Protein AF-0000000070129722 (afdb_homodimer)

Foldseek 3Di:
DPPPPPPPPPPPPPPPPPPPPPPPVPCPVPLQQDDAAFQAADPPPRHTQKDAPDDSSQKIFGDRPPVRDDDAQLGIAGDDPVCCVPPGNVLHHHSPDPLNNYVVSSVLLVCLAPPLVPVQDPSNPPRDHRDPDDDPHDDDD/DPPPPPPPPPPPPPPPPPPPPPPPPPCPVVLQQDDAAFQAADPPPRHTQKDAPDDSSQKIFGDRPPVRDDDFQLGIAGDDPVCCVPPGNVLHHHSPDPLNNYVVSSVLLVCLAPPLVPVQDPSNPPRDHRDPDDDPHDDDD

Solvent-accessible surface area (backbone atoms only — not comparable to full-atom values): 17044 Å² total; per-residue (Å²): 136,83,81,78,77,78,78,77,77,77,76,78,76,75,77,69,75,72,64,76,71,68,71,68,64,71,79,60,71,73,72,72,65,50,74,60,59,80,73,54,56,25,68,80,76,61,33,44,33,43,39,60,77,44,96,37,20,31,36,27,21,38,43,39,47,69,93,64,40,42,90,45,37,62,36,27,27,34,64,40,72,73,38,63,76,35,91,61,49,44,44,22,49,46,44,83,36,81,48,46,72,43,64,62,27,34,51,49,42,31,42,36,64,67,36,83,92,42,35,70,38,78,71,25,69,84,44,78,70,60,55,98,62,77,85,93,54,77,76,81,128,137,83,79,78,79,79,78,76,79,77,76,76,76,75,75,70,74,72,65,76,71,69,69,68,64,71,82,62,72,74,70,73,64,50,75,60,60,82,75,54,54,24,68,78,74,59,33,45,32,43,39,60,76,44,96,37,19,33,37,28,22,38,41,39,46,70,93,63,39,41,89,45,38,63,36,27,26,34,63,39,74,71,39,61,76,35,92,60,49,43,43,22,50,47,45,83,36,79,49,46,74,43,65,62,27,34,51,49,42,30,42,37,62,69,37,84,92,41,36,68,38,78,73,25,69,84,44,77,71,60,56,98,60,78,83,92,54,77,76,82,128

Organism: Pyricularia oryzae (strain 70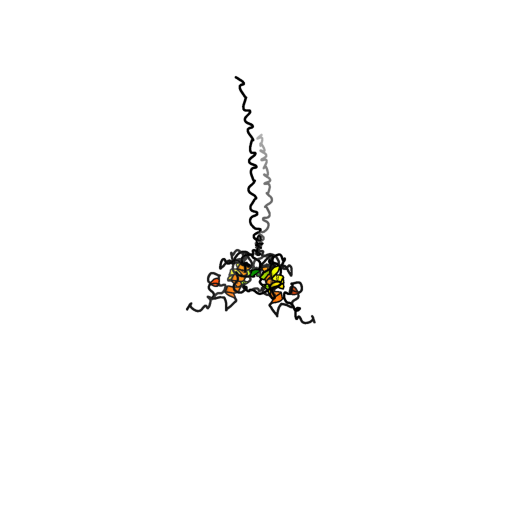-15 / ATCC MYA-4617 / FGSC 8958) (NCBI:txid242507)

Secondary structure (DSSP, 8-state):
----------------------------------------B-TTT--BSEEESSTT--EEEE-SSTTT---SGGGEEE--GGGGGSTTGGGSPBTTSGGGSSHHHHHHHHHHHH-TTTTTSGGGTTSPP-SSSPP--PPP-/----------------------------------------B-TTT--BSEEESSTT--EEEE-SSTTT---SGGGEEE--GGGGGSTTGGGSPBTTSGGGSSHHHHHHHHHHHH-TTTTTSGGGTTSPP-SSSPP--PPP-

Sequence (282 aa):
MYAFNFFALLAAATIGSASPVAIEEPLQARQTTWTCPDFGKVYSSGADVIASQDPQNGLCCLWGLPYLQDKSRQSCCRNDPALLNDDTYKWSLECSSPYWKNITSVLDVRHCNLDPNYICKDECKNVPYLYPTPRDCPPKAMYAFNFFALLAAATIGSASPVAIEEPLQARQTTWTCPDFGKVYSSGADVIASQDPQNGLCCLWGLPYLQDKSRQSCCRNDPALLNDDTYKWSLECSSPYWKNITSVLDVRHCNLDPNYICKDECKNVPYLYPTPRDCPPKA

pLDDT: mean 80.93, std 22.49, range [33.94, 98.5]

Nearest PDB structures (foldseek):
  7kui-assembly1_H  TM=2.578E-01  e=5.872E+00  Rous sarcoma virus (strain Schmidt-Ruppin A)
  7kui-assembly1_H  TM=2.582E-01  e=5.941E+00  Rous sarcoma virus (strain Schmidt-Ruppin A)
  3nje-assembly1_A  TM=2.953E-01  e=7.834E+00  Pseudomonas aeruginosa

Structure (mmCIF, N/CA/C/O backbone):
data_AF-0000000070129722-model_v1
#
loop_
_entity.id
_entity.type
_entity.pdbx_description
1 polymer 'Secreted protein'
#
loop_
_atom_site.group_PDB
_atom_site.id
_atom_site.type_symbol
_atom_site.label_atom_id
_atom_site.label_alt_id
_atom_site.label_comp_id
_atom_site.label_asym_id
_atom_site.label_entity_id
_atom_site.label_seq_id
_atom_site.pdbx_PDB_ins_code
_atom_site.Cartn_x
_atom_site.Cartn_y
_atom_site.Cartn_z
_atom_site.occupancy
_atom_site.B_iso_or_equiv
_atom_site.auth_seq_id
_atom_site.auth_comp_id
_atom_site.auth_asym_id
_atom_site.auth_atom_id
_atom_site.pdbx_PDB_model_num
ATOM 1 N N . MET A 1 1 ? -65.75 -83.562 -27.922 1 33.94 1 MET A N 1
ATOM 2 C CA . MET A 1 1 ? -65.875 -82.188 -28.297 1 33.94 1 MET A CA 1
ATOM 3 C C . MET A 1 1 ? -65.25 -81.25 -27.266 1 33.94 1 MET A C 1
ATOM 5 O O . MET A 1 1 ? -65.75 -81.062 -26.172 1 33.94 1 MET A O 1
ATOM 9 N N . TYR A 1 2 ? -63.844 -81.438 -27.078 1 36.69 2 TYR A N 1
ATOM 10 C CA . TYR A 1 2 ? -62.906 -80.875 -26.109 1 36.69 2 TYR A CA 1
ATOM 11 C C . TYR A 1 2 ? -62.781 -79.375 -26.281 1 36.69 2 TYR A C 1
ATOM 13 O O . TYR A 1 2 ? -62.469 -78.875 -27.375 1 36.69 2 TYR A O 1
ATOM 21 N N . ALA A 1 3 ? -63.656 -78.625 -25.609 1 33.97 3 ALA A N 1
ATOM 22 C CA . ALA A 1 3 ? -63.75 -77.125 -25.531 1 33.97 3 ALA A CA 1
ATOM 23 C C . ALA A 1 3 ? -62.406 -76.562 -25.125 1 33.97 3 ALA A C 1
ATOM 25 O O . ALA A 1 3 ? -61.844 -76.875 -24.078 1 33.97 3 ALA A O 1
ATOM 26 N N . PHE A 1 4 ? -61.469 -76.25 -26.125 1 38.59 4 PHE A N 1
ATOM 27 C CA . PHE A 1 4 ? -60.188 -75.625 -26 1 38.59 4 PHE A CA 1
ATOM 28 C C . PHE A 1 4 ? -60.312 -74.188 -25.406 1 38.59 4 PHE A C 1
ATOM 30 O O . PHE A 1 4 ? -61 -73.375 -25.969 1 38.59 4 PHE A O 1
ATOM 37 N N . ASN A 1 5 ? -60.469 -74.125 -24.078 1 38.34 5 ASN A N 1
ATOM 38 C CA . ASN A 1 5 ? -60.469 -72.812 -23.375 1 38.34 5 ASN A CA 1
ATOM 39 C C . ASN A 1 5 ? -59.25 -72 -23.703 1 38.34 5 ASN A C 1
ATOM 41 O O . ASN A 1 5 ? -58.094 -72.438 -23.469 1 38.34 5 ASN A O 1
ATOM 45 N N . PHE A 1 6 ? -59.312 -71.188 -24.75 1 36.94 6 PHE A N 1
ATOM 46 C CA . PHE A 1 6 ? -58.375 -70.188 -25.203 1 36.94 6 PHE A CA 1
ATOM 47 C C . PHE A 1 6 ? -58.062 -69.188 -24.094 1 36.94 6 PHE A C 1
ATOM 49 O O . PHE A 1 6 ? -58.969 -68.438 -23.703 1 36.94 6 PHE A O 1
ATOM 56 N N . PHE A 1 7 ? -57.312 -69.562 -23.016 1 38.47 7 PHE A N 1
ATOM 57 C CA . PHE A 1 7 ? -56.875 -68.625 -22.016 1 38.47 7 PHE A CA 1
ATOM 58 C C . PHE A 1 7 ? -56.031 -67.5 -22.641 1 38.47 7 PHE A C 1
ATOM 60 O O . PHE A 1 7 ? -54.969 -67.812 -23.234 1 38.47 7 PHE A O 1
ATOM 67 N N . ALA A 1 8 ? -56.719 -66.438 -23.141 1 34.34 8 ALA A N 1
ATOM 68 C CA . ALA A 1 8 ? -56.125 -65.188 -23.672 1 34.34 8 ALA A CA 1
ATOM 69 C C . ALA A 1 8 ? -55.188 -64.562 -22.656 1 34.34 8 ALA A C 1
ATOM 71 O O . ALA A 1 8 ? -55.625 -64.188 -21.547 1 34.34 8 ALA A O 1
ATOM 72 N N . LEU A 1 9 ? -53.906 -64.938 -22.625 1 35.97 9 LEU A N 1
ATOM 73 C CA . LEU A 1 9 ? -52.844 -64.375 -21.844 1 35.97 9 LEU A CA 1
ATOM 74 C C . LEU A 1 9 ? -52.75 -62.875 -22.172 1 35.97 9 LEU A C 1
ATOM 76 O O . LEU A 1 9 ? -52.406 -62.5 -23.312 1 35.97 9 LEU A O 1
ATOM 80 N N . LEU A 1 10 ? -53.625 -62.031 -21.578 1 37.91 10 LEU A N 1
ATOM 81 C CA . LEU A 1 10 ? -53.469 -60.594 -21.656 1 37.91 10 LEU A CA 1
ATOM 82 C C . LEU A 1 10 ? -52.094 -60.156 -21.141 1 37.91 10 LEU A C 1
ATOM 84 O O . LEU A 1 10 ? -51.781 -60.344 -19.953 1 37.91 10 LEU A O 1
ATOM 88 N N . ALA A 1 11 ? -51.094 -60.188 -22 1 37.12 11 ALA A N 1
ATOM 89 C CA . ALA A 1 11 ? -49.75 -59.625 -21.766 1 37.12 11 ALA A CA 1
ATOM 90 C C . ALA A 1 11 ? -49.844 -58.125 -21.453 1 37.12 11 ALA A C 1
ATOM 92 O O . ALA A 1 11 ? -50.281 -57.344 -22.312 1 37.12 11 ALA A O 1
ATOM 93 N N . ALA A 1 12 ? -50.281 -57.719 -20.172 1 36.22 12 ALA A N 1
ATOM 94 C CA . ALA A 1 12 ? -50.156 -56.312 -19.734 1 36.22 12 ALA A CA 1
ATOM 95 C C . ALA A 1 12 ? -48.781 -55.75 -20 1 36.22 12 ALA A C 1
ATOM 97 O O . ALA A 1 12 ? -47.781 -56.312 -19.516 1 36.22 12 ALA A O 1
ATOM 98 N N . ALA A 1 13 ? -48.562 -55.188 -21.25 1 40.31 13 ALA A N 1
ATOM 99 C CA . ALA A 1 13 ? -47.375 -54.406 -21.578 1 40.31 13 ALA A CA 1
ATOM 100 C C . ALA A 1 13 ? -47.094 -53.312 -20.531 1 40.31 13 ALA A C 1
ATOM 102 O O . ALA A 1 13 ? -47.969 -52.469 -20.312 1 40.31 13 ALA A O 1
ATOM 103 N N . THR A 1 14 ? -46.5 -53.688 -19.359 1 39.34 14 THR A N 1
ATOM 104 C CA . THR A 1 14 ? -46.062 -52.656 -18.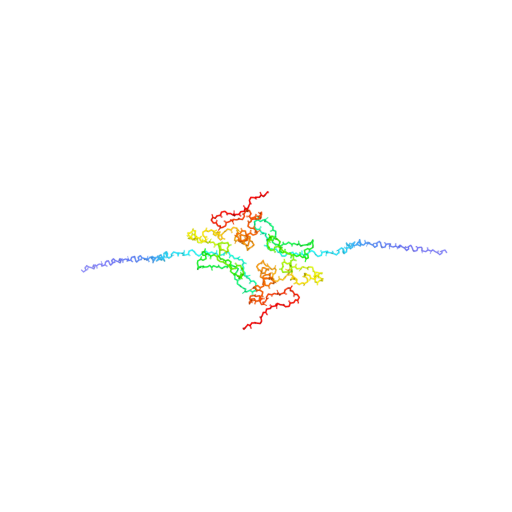438 1 39.34 14 THR A CA 1
ATOM 105 C C . THR A 1 14 ? -45.25 -51.594 -19.172 1 39.34 14 THR A C 1
ATOM 107 O O . THR A 1 14 ? -44.188 -51.875 -19.719 1 39.34 14 THR A O 1
ATOM 110 N N . ILE A 1 15 ? -45.906 -50.594 -19.875 1 38.84 15 ILE A N 1
ATOM 111 C CA . ILE A 1 15 ? -45.188 -49.438 -20.391 1 38.84 15 ILE A CA 1
ATOM 112 C C . ILE A 1 15 ? -44.312 -48.844 -19.281 1 38.84 15 ILE A C 1
ATOM 114 O O . ILE A 1 15 ? -44.844 -48.312 -18.281 1 38.84 15 ILE A O 1
ATOM 118 N N . GLY A 1 16 ? -43.188 -49.5 -18.938 1 38.66 16 GLY A N 1
ATOM 119 C CA . GLY A 1 16 ? -42.25 -48.812 -18.047 1 38.66 16 GLY A CA 1
ATOM 120 C C . GLY A 1 16 ? -42 -47.375 -18.422 1 38.66 16 GLY A C 1
ATOM 121 O O . GLY A 1 16 ? -41.75 -47.062 -19.578 1 38.66 16 GLY A O 1
ATOM 122 N N . SER A 1 17 ? -42.75 -46.469 -17.75 1 41.66 17 SER A N 1
ATOM 123 C CA . SER A 1 17 ? -42.438 -45.031 -17.844 1 41.66 17 SER A CA 1
ATOM 124 C C . SER A 1 17 ? -40.938 -44.812 -17.844 1 41.66 17 SER A C 1
ATOM 126 O O . SER A 1 17 ? -40.25 -45.125 -16.844 1 41.66 17 SER A O 1
ATOM 128 N N . ALA A 1 18 ? -40.312 -44.969 -19.109 1 41 18 ALA A N 1
ATOM 129 C CA . ALA A 1 18 ? -38.938 -44.531 -19.203 1 41 18 ALA A CA 1
ATOM 130 C C . ALA A 1 18 ? -38.781 -43.156 -18.562 1 41 18 ALA A C 1
ATOM 132 O O . ALA A 1 18 ? -39.438 -42.188 -18.938 1 41 18 ALA A O 1
ATOM 133 N N . SER A 1 19 ? -38.625 -43.156 -17.219 1 44.03 19 SER A N 1
ATOM 134 C CA . SER A 1 19 ? -38.219 -41.875 -16.641 1 44.03 19 SER A CA 1
ATOM 135 C C . SER A 1 19 ? -37.219 -41.188 -17.531 1 44.03 19 SER A C 1
ATOM 137 O O . SER A 1 19 ? -36.312 -41.812 -18.078 1 44.03 19 SER A O 1
ATOM 139 N N . PRO A 1 20 ? -37.625 -40.062 -18.188 1 44.75 20 PRO A N 1
ATOM 140 C CA . PRO A 1 20 ? -36.594 -39.375 -18.953 1 44.75 20 PRO A CA 1
ATOM 141 C C . PRO A 1 20 ? -35.219 -39.438 -18.297 1 44.75 20 PRO A C 1
ATOM 143 O O . PRO A 1 20 ? -35.062 -39.188 -17.109 1 44.75 20 PRO A O 1
ATOM 146 N N . VAL A 1 21 ? -34.375 -40.406 -18.719 1 44.31 21 VAL A N 1
ATOM 147 C CA . VAL A 1 21 ? -32.969 -40.312 -18.328 1 44.31 21 VAL A CA 1
ATOM 148 C C . VAL A 1 21 ? -32.531 -38.875 -18.219 1 44.31 21 VAL A C 1
ATOM 150 O O . VAL A 1 21 ? -32.656 -38.094 -19.172 1 44.31 21 VAL A O 1
ATOM 153 N N . ALA A 1 22 ? -32.688 -38.25 -17.031 1 41.78 22 ALA A N 1
ATOM 154 C CA . ALA A 1 22 ? -32.062 -36.969 -16.828 1 41.78 22 ALA A CA 1
ATOM 155 C C . ALA A 1 22 ? -30.781 -36.844 -17.656 1 41.78 22 ALA A C 1
ATOM 157 O O . ALA A 1 22 ? -29.906 -37.719 -17.578 1 41.78 22 ALA A O 1
ATOM 158 N N . ILE A 1 23 ? -30.922 -36.562 -18.969 1 41.25 23 ILE A N 1
ATOM 159 C CA . ILE A 1 23 ? -29.672 -36.156 -19.625 1 41.25 23 ILE A CA 1
ATOM 160 C C . ILE A 1 23 ? -28.703 -35.594 -18.594 1 41.25 23 ILE A C 1
ATOM 162 O O . ILE A 1 23 ? -28.984 -34.562 -17.953 1 41.25 23 ILE A O 1
ATOM 166 N N . GLU A 1 24 ? -28.047 -36.531 -17.828 1 39.97 24 GLU A N 1
ATOM 167 C CA . GLU A 1 24 ? -26.953 -35.938 -17.078 1 39.97 24 GLU A CA 1
ATOM 168 C C . GLU A 1 24 ? -26.297 -34.812 -17.891 1 39.97 24 GLU A C 1
ATOM 170 O O . GLU A 1 24 ? -25.859 -35 -19.016 1 39.97 24 GLU A O 1
ATOM 175 N N . GLU A 1 25 ? -26.844 -33.594 -17.844 1 43.81 25 GLU A N 1
ATOM 176 C CA . GLU A 1 25 ? -26.016 -32.562 -18.438 1 43.81 25 GLU A CA 1
ATOM 177 C C . GLU A 1 25 ? -24.547 -32.938 -18.469 1 43.81 25 GLU A C 1
ATOM 179 O O . GLU A 1 25 ? -24.047 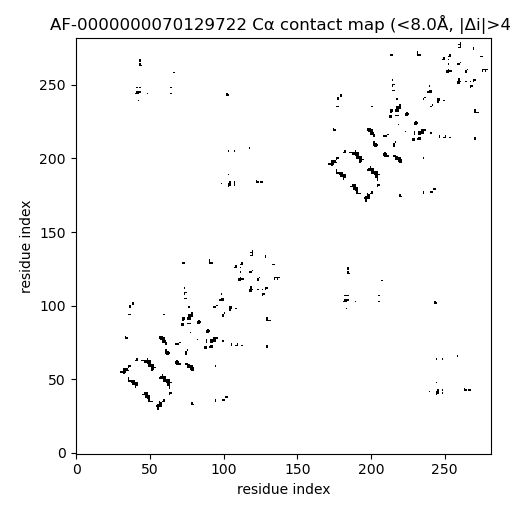-33.562 -17.516 1 43.81 25 GLU A O 1
ATOM 184 N N . PRO A 1 26 ? -23.984 -33.312 -19.609 1 40.53 26 PRO A N 1
ATOM 185 C CA . PRO A 1 26 ? -22.547 -33.594 -19.562 1 40.53 26 PRO A CA 1
ATOM 186 C C . PRO A 1 26 ? -21.859 -32.938 -18.375 1 40.53 26 PRO A C 1
ATOM 188 O O . PRO A 1 26 ? -22.25 -31.859 -17.922 1 40.53 26 PRO A O 1
ATOM 191 N N . LEU A 1 27 ? -21.391 -33.688 -17.359 1 40.22 27 LEU A N 1
ATOM 192 C CA . LEU A 1 27 ? -20.406 -33.156 -16.422 1 40.22 27 LEU A CA 1
ATOM 193 C C . LEU A 1 27 ? -19.594 -32.031 -17.062 1 40.22 27 LEU A C 1
ATOM 195 O O . LEU A 1 27 ? -18.594 -32.281 -17.719 1 40.22 27 LEU A O 1
ATOM 199 N N . GLN A 1 28 ? -20.109 -31.344 -18.016 1 41.53 28 GLN A N 1
ATOM 200 C CA . GLN A 1 28 ? -19.281 -30.156 -18.219 1 41.53 28 GLN A CA 1
ATOM 201 C C . GLN A 1 28 ? -18.594 -29.719 -16.938 1 41.53 28 GLN A C 1
ATOM 203 O O . GLN A 1 28 ? -19.25 -29.562 -15.898 1 41.53 28 GLN A O 1
ATOM 208 N N . ALA A 1 29 ? -17.438 -30.203 -16.688 1 43.72 29 ALA A N 1
ATOM 209 C CA . ALA A 1 29 ? -16.531 -29.875 -15.594 1 43.72 29 ALA A CA 1
ATOM 210 C C . ALA A 1 29 ? -16.891 -28.531 -14.953 1 43.72 29 ALA A C 1
ATOM 212 O O . ALA A 1 29 ? -16.969 -27.516 -15.641 1 43.72 29 ALA A O 1
ATOM 213 N N . ARG A 1 30 ? -17.938 -28.312 -14.227 1 48.12 30 ARG A N 1
ATOM 214 C CA . ARG A 1 30 ? -18.203 -27.125 -13.414 1 48.12 30 ARG A CA 1
ATOM 215 C C . ARG A 1 30 ? -16.922 -26.312 -13.211 1 48.12 30 ARG A C 1
ATOM 217 O O . ARG A 1 30 ? -16.047 -26.703 -12.453 1 48.12 30 ARG A O 1
ATOM 224 N N . GLN A 1 31 ? -16.469 -25.859 -14.359 1 55.81 31 GLN A N 1
ATOM 225 C CA . GLN A 1 31 ? -15.273 -25.016 -14.25 1 55.81 31 GLN A CA 1
ATOM 226 C C . GLN A 1 31 ? -15.312 -24.172 -12.977 1 55.81 31 GLN A C 1
ATOM 228 O O . GLN A 1 31 ? -16.266 -23.422 -12.75 1 55.81 31 GLN A O 1
ATOM 233 N N . THR A 1 32 ? -14.828 -24.672 -11.875 1 67.69 32 THR A N 1
ATOM 234 C CA . THR A 1 32 ? -14.695 -23.969 -10.602 1 67.69 32 THR A CA 1
ATOM 235 C C . THR A 1 32 ? -14.273 -22.531 -10.82 1 67.69 32 THR A C 1
ATOM 237 O O . THR A 1 32 ? -13.258 -22.266 -11.477 1 67.69 32 THR A O 1
ATOM 240 N N . THR A 1 33 ? -15.258 -21.594 -10.891 1 85.88 33 THR A N 1
ATOM 241 C CA . THR A 1 33 ? -14.828 -20.203 -10.859 1 85.88 33 THR A CA 1
ATOM 242 C C . THR A 1 33 ? -14.5 -19.766 -9.43 1 85.88 33 THR A C 1
ATOM 244 O O . THR A 1 33 ? -15.336 -19.875 -8.531 1 85.88 33 THR A O 1
ATOM 247 N N . TRP A 1 34 ? -13.234 -19.484 -9.234 1 95 34 TRP A N 1
ATOM 248 C CA . TRP A 1 34 ? -12.781 -18.969 -7.941 1 95 34 TRP A CA 1
ATOM 249 C C . TRP A 1 34 ? -13.07 -17.484 -7.816 1 95 34 TRP A C 1
ATOM 251 O O . TRP A 1 34 ? -13.648 -16.875 -8.719 1 95 34 TRP A O 1
ATOM 261 N N . THR A 1 35 ? -12.859 -16.953 -6.621 1 96.25 35 THR A N 1
ATOM 262 C CA . THR A 1 35 ? -13.047 -15.523 -6.367 1 96.25 35 THR A CA 1
ATOM 263 C C . THR A 1 35 ? -11.727 -14.867 -5.965 1 96.25 35 THR A C 1
ATOM 265 O O . THR A 1 35 ? -10.961 -15.438 -5.18 1 96.25 35 THR A O 1
ATOM 268 N N . CYS A 1 36 ? -11.547 -13.758 -6.516 1 97.69 36 CYS A N 1
ATOM 269 C CA . CYS A 1 36 ? -10.406 -12.961 -6.082 1 97.69 36 CYS A CA 1
ATOM 270 C C . CYS A 1 36 ? -10.727 -12.195 -4.801 1 97.69 36 CYS A C 1
ATOM 272 O O . CYS A 1 36 ? -11.883 -11.852 -4.559 1 97.69 36 CYS A O 1
ATOM 274 N N . PRO A 1 37 ? -9.688 -11.969 -3.969 1 97 37 PRO A N 1
ATOM 275 C CA . PRO A 1 37 ? -9.914 -11.008 -2.883 1 97 37 PRO A CA 1
ATOM 276 C C . PRO A 1 37 ? -10.453 -9.672 -3.379 1 97 37 PRO A C 1
ATOM 278 O O . PRO A 1 37 ? -10.188 -9.281 -4.52 1 97 37 PRO A O 1
ATOM 281 N N . ASP A 1 38 ? -11.25 -9.047 -2.553 1 94.81 38 ASP A N 1
ATOM 282 C CA . ASP A 1 38 ? -11.805 -7.734 -2.885 1 94.81 38 ASP A CA 1
ATOM 283 C C . ASP A 1 38 ? -11.273 -6.66 -1.941 1 94.81 38 ASP A C 1
ATOM 285 O O . ASP A 1 38 ? -11.68 -6.59 -0.779 1 94.81 38 ASP A O 1
ATOM 289 N N . PHE A 1 39 ? -10.367 -5.805 -2.459 1 93.38 39 PHE A N 1
ATOM 290 C CA . PHE A 1 39 ? -9.812 -4.715 -1.67 1 93.38 39 PHE A CA 1
ATOM 291 C C . PHE A 1 39 ? -10.422 -3.379 -2.078 1 93.38 39 PHE A C 1
ATOM 293 O O . PHE A 1 39 ? -9.898 -2.318 -1.74 1 93.38 39 PHE A O 1
ATOM 300 N N . GLY A 1 40 ? -11.492 -3.42 -2.848 1 92.31 40 GLY A N 1
ATOM 301 C CA . GLY A 1 40 ? -12.148 -2.211 -3.316 1 92.31 40 GLY A CA 1
ATOM 302 C C . GLY A 1 40 ? -11.5 -1.621 -4.555 1 92.31 40 GLY A C 1
ATOM 303 O O . GLY A 1 40 ? -10.938 -2.352 -5.379 1 92.31 40 GLY A O 1
ATOM 304 N N . LYS A 1 41 ? -11.758 -0.33 -4.777 1 90.81 41 LYS A N 1
ATOM 305 C CA . LYS A 1 41 ? -11.297 0.381 -5.969 1 90.81 41 LYS A CA 1
ATOM 306 C C . LYS A 1 41 ? -10.367 1.527 -5.598 1 90.81 41 LYS A C 1
ATOM 308 O O . LYS A 1 41 ? -10.461 2.086 -4.504 1 90.81 41 LYS A O 1
ATOM 313 N N . VAL A 1 42 ? -9.453 1.725 -6.484 1 86.38 42 VAL A N 1
ATOM 314 C CA . VAL A 1 42 ? -8.633 2.926 -6.379 1 86.38 42 VAL A CA 1
ATOM 315 C C . VAL A 1 42 ? -9.5 4.164 -6.586 1 86.38 42 VAL A C 1
ATOM 317 O O . VAL A 1 42 ? -10.242 4.254 -7.566 1 86.38 42 VAL A O 1
ATOM 320 N N . TYR A 1 43 ? -9.344 5.047 -5.719 1 82.69 43 TYR A N 1
ATOM 321 C CA . TYR A 1 43 ? -10.242 6.199 -5.711 1 82.69 43 TYR A CA 1
ATOM 322 C C . TYR A 1 43 ? -10.062 7.031 -6.977 1 82.69 43 TYR A C 1
ATOM 324 O O . TYR A 1 43 ? -11.047 7.418 -7.613 1 82.69 43 TYR A O 1
ATOM 332 N N . SER A 1 44 ? -8.812 7.324 -7.371 1 80.19 44 SER A N 1
ATOM 333 C CA . SER A 1 44 ? -8.516 8.258 -8.453 1 80.19 44 SER A CA 1
ATOM 334 C C . SER A 1 44 ? -8.93 7.691 -9.805 1 80.19 44 SER A C 1
ATOM 336 O O . SER A 1 44 ? -9.445 8.414 -10.656 1 80.19 44 SER A O 1
ATOM 338 N N . SER A 1 45 ? -8.773 6.441 -10.023 1 83.19 45 SER A N 1
ATOM 339 C CA . SER A 1 45 ? -8.953 5.859 -11.352 1 83.19 45 SER A CA 1
ATOM 340 C C . SER A 1 45 ? -10.227 5.027 -11.43 1 83.19 45 SER A C 1
ATOM 342 O O . SER A 1 45 ? -10.711 4.715 -12.516 1 83.19 45 SER A O 1
ATOM 344 N N . GLY A 1 46 ? -10.711 4.562 -10.258 1 88.38 46 GLY A N 1
ATOM 345 C CA . GLY A 1 46 ? -11.844 3.658 -10.219 1 88.38 46 GLY A CA 1
ATOM 346 C C . GLY A 1 46 ? -11.477 2.217 -10.516 1 88.38 46 GLY A C 1
ATOM 347 O O . GLY A 1 46 ? -12.336 1.335 -10.508 1 88.38 46 GLY A O 1
ATOM 348 N N . ALA A 1 47 ? -10.242 1.958 -10.727 1 90.12 47 ALA A N 1
ATOM 349 C CA . ALA A 1 47 ? -9.781 0.607 -11.047 1 90.12 47 ALA A CA 1
ATOM 350 C C . ALA A 1 47 ? -9.828 -0.291 -9.812 1 90.12 47 ALA A C 1
ATOM 352 O O . ALA A 1 47 ? -9.602 0.172 -8.695 1 90.12 47 ALA A O 1
ATOM 353 N N . ASP A 1 48 ? -10.164 -1.606 -10.031 1 94.31 48 ASP A N 1
ATOM 354 C CA . ASP A 1 48 ? -10.07 -2.57 -8.938 1 94.31 48 ASP A CA 1
ATOM 355 C C . ASP A 1 48 ? -8.633 -2.709 -8.445 1 94.31 48 ASP A C 1
ATOM 357 O O . ASP A 1 48 ? -7.699 -2.754 -9.25 1 94.31 48 ASP A O 1
ATOM 361 N N . VAL A 1 49 ? -8.492 -2.83 -7.133 1 94.75 49 VAL A N 1
ATOM 362 C CA . VAL A 1 49 ? -7.16 -2.963 -6.559 1 94.75 49 VAL A CA 1
ATOM 363 C C . VAL A 1 49 ? -6.578 -4.328 -6.918 1 94.75 49 VAL A C 1
ATOM 365 O O . VAL A 1 49 ? -5.367 -4.461 -7.105 1 94.75 49 VAL A O 1
ATOM 368 N N . ILE A 1 50 ? -7.398 -5.352 -6.992 1 96.75 50 ILE A N 1
ATOM 369 C CA . ILE A 1 50 ? -7.039 -6.703 -7.406 1 96.75 50 ILE A CA 1
ATOM 370 C C . ILE A 1 50 ? -7.816 -7.09 -8.664 1 96.75 50 ILE A C 1
ATOM 372 O O . ILE A 1 50 ? -9.008 -6.801 -8.773 1 96.75 50 ILE A O 1
ATOM 376 N N . ALA A 1 51 ? -7.152 -7.75 -9.555 1 96.5 51 ALA A N 1
ATOM 377 C CA . ALA A 1 51 ? -7.828 -8.242 -10.75 1 96.5 51 ALA A CA 1
ATOM 378 C C . ALA A 1 51 ? -7.387 -9.672 -11.078 1 96.5 51 ALA A C 1
ATOM 380 O O . ALA A 1 51 ? -6.215 -10.016 -10.914 1 96.5 51 ALA A O 1
ATOM 381 N N . SER A 1 52 ? -8.352 -10.367 -11.57 1 97.25 52 SER A N 1
ATOM 382 C CA . SER A 1 52 ? -8.039 -11.703 -12.07 1 97.25 52 SER A CA 1
ATOM 383 C C . SER A 1 52 ? -7.203 -11.633 -13.344 1 97.25 52 SER A C 1
ATOM 385 O O . SER A 1 52 ? -7.395 -10.742 -14.172 1 97.25 52 SER A O 1
ATOM 387 N N . GLN A 1 53 ? -6.352 -12.648 -13.438 1 95.75 53 GLN A N 1
ATOM 388 C CA . GLN A 1 53 ? -5.508 -12.727 -14.625 1 95.75 53 GLN A CA 1
ATOM 389 C C . GLN A 1 53 ? -6 -13.805 -15.578 1 95.75 53 GLN A C 1
ATOM 391 O O . GLN A 1 53 ? -5.406 -14.031 -16.641 1 95.75 53 GLN A O 1
ATOM 396 N N . ASP A 1 54 ? -7.047 -14.484 -15.25 1 94.5 54 ASP A N 1
ATOM 397 C CA . ASP A 1 54 ? -7.688 -15.484 -16.094 1 94.5 54 ASP A CA 1
ATOM 398 C C . ASP A 1 54 ? -9.195 -15.523 -15.859 1 94.5 54 ASP A C 1
ATOM 400 O O . ASP A 1 54 ? -9.688 -14.992 -14.859 1 94.5 54 ASP A O 1
ATOM 404 N N . PRO A 1 55 ? -9.891 -16.172 -16.734 1 93.62 55 PRO A N 1
ATOM 405 C CA . PRO A 1 55 ? -11.352 -16.094 -16.656 1 93.62 55 PRO A CA 1
ATOM 406 C C . PRO A 1 55 ? -11.922 -16.828 -15.445 1 93.62 55 PRO A C 1
ATOM 408 O O . PRO A 1 55 ? -13.047 -16.562 -15.023 1 93.62 55 PRO A O 1
ATOM 411 N N . GLN A 1 56 ? -11.219 -17.75 -14.875 1 95.38 56 GLN A N 1
ATOM 412 C CA . GLN A 1 56 ? -11.75 -18.547 -13.781 1 95.38 56 GLN A CA 1
ATOM 413 C C . GLN A 1 56 ? -11.281 -18.016 -12.43 1 95.38 56 GLN A C 1
ATOM 415 O O . GLN A 1 56 ? -11.547 -18.625 -11.391 1 95.38 56 GLN A O 1
ATOM 420 N N . ASN A 1 57 ? -10.531 -16.875 -12.43 1 96.75 57 ASN A N 1
ATOM 421 C CA . ASN A 1 57 ? -9.984 -16.281 -11.211 1 96.75 57 ASN A CA 1
ATOM 422 C C . ASN A 1 57 ? -8.992 -17.219 -10.523 1 96.75 57 ASN A C 1
ATOM 424 O O . ASN A 1 57 ? -8.961 -17.312 -9.297 1 96.75 57 ASN A O 1
ATOM 428 N N . GLY A 1 58 ? -8.352 -17.969 -11.398 1 97.62 58 GLY A N 1
ATOM 429 C CA . GLY A 1 58 ? -7.348 -18.859 -10.836 1 97.62 58 GLY A CA 1
ATOM 430 C C . GLY A 1 58 ? -6.125 -18.141 -10.312 1 97.62 58 GLY A C 1
ATOM 431 O O . GLY A 1 58 ? -5.52 -18.562 -9.328 1 97.62 58 GLY A O 1
ATOM 432 N N . LEU A 1 59 ? -5.746 -17.031 -10.961 1 98.38 59 LEU A N 1
ATOM 433 C CA . LEU A 1 59 ? -4.656 -16.141 -10.578 1 98.38 59 LEU A CA 1
ATOM 434 C C . LEU A 1 59 ? -5.16 -14.711 -10.406 1 98.38 59 LEU A C 1
ATOM 436 O O . LEU A 1 59 ? -5.773 -14.148 -11.32 1 98.38 59 LEU A O 1
ATOM 440 N N . CYS A 1 60 ? -4.984 -14.125 -9.195 1 98.38 60 CYS A N 1
ATOM 441 C CA . CYS A 1 60 ? -5.379 -12.758 -8.875 1 98.38 60 CYS A CA 1
ATOM 442 C C . CYS A 1 60 ? -4.164 -11.914 -8.5 1 98.38 60 CYS A C 1
ATOM 444 O O . CYS A 1 60 ? -3.344 -12.328 -7.68 1 98.38 60 CYS A O 1
ATOM 446 N N . CYS A 1 61 ? -4.008 -10.734 -9.117 1 98.12 61 CYS A N 1
ATOM 447 C CA . CYS A 1 61 ? -2.824 -9.914 -8.891 1 98.12 61 CYS A CA 1
ATOM 448 C C . CYS A 1 61 ? -3.211 -8.484 -8.539 1 98.12 61 CYS A C 1
ATOM 450 O O . CYS A 1 61 ? -4.297 -8.023 -8.898 1 98.12 61 CYS A O 1
ATOM 452 N N . LEU A 1 62 ? -2.367 -7.832 -7.789 1 96.25 62 LEU A N 1
ATOM 453 C CA . LEU A 1 62 ? -2.484 -6.387 -7.652 1 96.25 62 LEU A CA 1
ATOM 454 C C . LEU A 1 62 ? -2.58 -5.719 -9.023 1 96.25 62 LEU A C 1
ATOM 456 O O . LEU A 1 62 ? -1.849 -6.082 -9.945 1 96.25 62 LEU A O 1
ATOM 460 N N . TRP A 1 63 ? -3.418 -4.648 -9.203 1 93.88 63 TRP A N 1
ATOM 461 C CA . TRP A 1 63 ? -3.699 -4.129 -10.539 1 93.88 63 TRP A CA 1
ATOM 462 C C . TRP A 1 63 ? -3.926 -2.621 -10.492 1 93.88 63 TRP A C 1
ATOM 464 O O . TRP A 1 63 ? -3.182 -1.857 -11.117 1 93.88 63 TRP A O 1
ATOM 474 N N . GLY A 1 64 ? -4.805 -2.111 -9.688 1 88.5 64 GLY A N 1
ATOM 475 C CA . GLY A 1 64 ? -5.344 -0.761 -9.719 1 88.5 64 GLY A CA 1
ATOM 476 C C . GLY A 1 64 ? -4.312 0.3 -9.383 1 88.5 64 GLY A C 1
ATOM 477 O O . GLY A 1 64 ? -4.508 1.479 -9.688 1 88.5 64 GLY A O 1
ATOM 478 N N . LEU A 1 65 ? -3.268 -0.073 -8.766 1 88.69 65 LEU A N 1
ATOM 479 C CA . LEU A 1 65 ? -2.137 0.799 -8.469 1 88.69 65 LEU A CA 1
ATOM 480 C C . LEU A 1 65 ? -0.966 0.505 -9.406 1 88.69 65 LEU A C 1
ATOM 482 O O . LEU A 1 65 ? -0.121 -0.339 -9.102 1 88.69 65 LEU A O 1
ATOM 486 N N . PRO A 1 66 ? -0.906 1.274 -10.508 1 86.12 66 PRO A N 1
ATOM 487 C CA . PRO A 1 66 ? -0.004 0.907 -11.602 1 86.12 66 PRO A CA 1
ATOM 488 C C . PRO A 1 66 ? 1.44 0.726 -11.141 1 86.12 66 PRO A C 1
ATOM 490 O O . PRO A 1 66 ? 2.176 -0.086 -11.711 1 86.12 66 PRO A O 1
ATOM 493 N N . TYR A 1 67 ? 1.853 1.477 -10.148 1 84.62 67 TYR A N 1
ATOM 494 C CA . TYR A 1 67 ? 3.229 1.393 -9.672 1 84.62 67 TYR A CA 1
ATOM 495 C C . TYR A 1 67 ? 3.432 0.151 -8.805 1 84.62 67 TYR A C 1
ATOM 497 O O . TYR A 1 67 ? 4.562 -0.191 -8.461 1 84.62 67 TYR A O 1
ATOM 505 N N . LEU A 1 68 ? 2.342 -0.516 -8.406 1 88.5 68 LEU A N 1
ATOM 506 C CA . LEU A 1 68 ? 2.42 -1.771 -7.672 1 88.5 68 LEU A CA 1
ATOM 507 C C . LEU A 1 68 ? 2.023 -2.947 -8.555 1 88.5 68 LEU A C 1
ATOM 509 O O . LEU A 1 68 ? 2.152 -4.105 -8.148 1 88.5 68 LEU A O 1
ATOM 513 N N . GLN A 1 69 ? 1.517 -2.559 -9.633 1 88.88 69 GLN A N 1
ATOM 514 C CA . GLN A 1 69 ? 1.04 -3.584 -10.555 1 88.88 69 GLN A CA 1
ATOM 515 C C . GLN A 1 69 ? 2.201 -4.398 -11.117 1 88.88 69 GLN A C 1
ATOM 517 O O . GLN A 1 69 ? 3.104 -3.848 -11.75 1 88.88 69 GLN A O 1
ATOM 522 N N . ASP A 1 70 ? 2.178 -5.68 -10.797 1 88.19 70 ASP A N 1
ATOM 523 C CA . ASP A 1 70 ? 3.121 -6.629 -11.391 1 88.19 70 ASP A CA 1
ATOM 524 C C . ASP A 1 70 ? 2.605 -8.062 -11.266 1 88.19 70 ASP A C 1
ATOM 526 O O . ASP A 1 70 ? 1.618 -8.312 -10.578 1 88.19 70 ASP A O 1
ATOM 530 N N . LYS A 1 71 ? 3.166 -8.914 -12.062 1 94.38 71 LYS A N 1
ATOM 531 C CA . LYS A 1 71 ? 2.73 -10.312 -12.07 1 94.38 71 LYS A CA 1
ATOM 532 C C . LYS A 1 71 ? 3.754 -11.211 -11.383 1 94.38 71 LYS A C 1
ATOM 534 O O . LYS A 1 71 ? 3.961 -12.352 -11.789 1 94.38 71 LYS A O 1
ATOM 539 N N . SER A 1 72 ? 4.398 -10.625 -10.406 1 95.06 72 SER A N 1
ATOM 540 C CA . SER A 1 72 ? 5.348 -11.422 -9.633 1 95.06 72 SER A CA 1
ATOM 541 C C . SER A 1 72 ? 4.637 -12.25 -8.562 1 95.06 72 SER A C 1
ATOM 543 O O . SER A 1 72 ? 3.465 -12.016 -8.266 1 95.06 72 SER A O 1
ATOM 545 N N . ARG A 1 73 ? 5.332 -13.18 -8.039 1 96.94 73 ARG A N 1
ATOM 546 C CA . ARG A 1 73 ? 4.777 -14.125 -7.086 1 96.94 73 ARG A CA 1
ATOM 547 C C . ARG A 1 73 ? 4.297 -13.414 -5.824 1 96.94 73 ARG A C 1
ATOM 549 O O . ARG A 1 73 ? 3.346 -13.859 -5.176 1 96.94 73 ARG A O 1
ATOM 556 N N . GLN A 1 74 ? 4.895 -12.312 -5.395 1 96.06 74 GLN A N 1
ATOM 557 C CA . GLN A 1 74 ? 4.484 -11.625 -4.176 1 96.06 74 GLN A CA 1
ATOM 558 C C . GLN A 1 74 ? 3.334 -10.664 -4.445 1 96.06 74 GLN A C 1
ATOM 560 O O . GLN A 1 74 ? 2.721 -10.141 -3.51 1 96.06 74 GLN A O 1
ATOM 565 N N . SER A 1 75 ? 2.969 -10.414 -5.707 1 96.94 75 SER A N 1
ATOM 566 C CA . SER A 1 75 ? 1.901 -9.492 -6.07 1 96.94 75 SER A CA 1
ATOM 567 C C . SER A 1 75 ? 0.668 -10.234 -6.566 1 96.94 75 SER A C 1
ATOM 569 O O . SER A 1 75 ? -0.311 -9.617 -6.992 1 96.94 75 SER A O 1
ATOM 571 N N . CYS A 1 76 ? 0.767 -11.586 -6.582 1 98.25 76 CYS A N 1
ATOM 572 C CA . CYS A 1 76 ? -0.342 -12.422 -7.02 1 98.25 76 CYS A CA 1
ATOM 573 C C . CYS A 1 76 ? -0.63 -13.523 -6.004 1 98.25 76 CYS A C 1
ATOM 575 O O . CYS A 1 76 ? 0.269 -13.961 -5.285 1 98.25 76 CYS A O 1
ATOM 577 N N . CYS A 1 77 ? -1.85 -13.922 -5.91 1 98.5 77 CYS A N 1
ATOM 578 C CA . CYS A 1 77 ? -2.248 -15.117 -5.168 1 98.5 77 CYS A CA 1
ATOM 579 C C . CYS A 1 77 ? -2.889 -16.141 -6.09 1 98.5 77 CYS A C 1
ATOM 581 O O . CYS A 1 77 ? -3.301 -15.812 -7.203 1 98.5 77 CYS A O 1
ATOM 583 N N . ARG A 1 78 ? -2.971 -17.359 -5.691 1 98.44 78 ARG A N 1
ATOM 584 C CA . ARG A 1 78 ? -3.465 -18.438 -6.543 1 98.44 78 ARG A CA 1
ATOM 585 C C . ARG A 1 78 ? -4.695 -19.109 -5.93 1 98.44 78 ARG A C 1
ATOM 587 O O . ARG A 1 78 ? -4.738 -19.359 -4.727 1 98.44 78 ARG A O 1
ATOM 594 N N . ASN A 1 79 ? -5.668 -19.344 -6.695 1 98.06 79 ASN A N 1
ATOM 595 C CA . ASN A 1 79 ? -6.809 -20.203 -6.371 1 98.06 79 ASN A CA 1
ATOM 596 C C . ASN A 1 79 ? -6.707 -21.562 -7.047 1 98.06 79 ASN A C 1
ATOM 598 O O . ASN A 1 79 ? -7.098 -22.578 -6.473 1 98.06 79 ASN A O 1
ATOM 602 N N . ASP A 1 80 ? -6.207 -21.547 -8.266 1 97 80 ASP A N 1
ATOM 603 C CA . ASP A 1 80 ? -6.121 -22.75 -9.086 1 97 80 ASP A CA 1
ATOM 604 C C . ASP A 1 80 ? -4.996 -23.672 -8.609 1 97 80 ASP A C 1
ATOM 606 O O . ASP A 1 80 ? -3.822 -23.312 -8.672 1 97 80 ASP A O 1
ATOM 610 N N . PRO A 1 81 ? -5.344 -24.859 -8.258 1 96.19 81 PRO A N 1
ATOM 611 C CA . PRO A 1 81 ? -4.297 -25.781 -7.816 1 96.19 81 PRO A CA 1
ATOM 612 C C . PRO A 1 81 ? -3.301 -26.125 -8.922 1 96.19 81 PRO A C 1
ATOM 614 O O . PRO A 1 81 ? -2.164 -26.5 -8.641 1 96.19 81 PRO A O 1
ATOM 617 N N . ALA A 1 82 ? -3.668 -25.953 -10.188 1 96.31 82 ALA A N 1
ATOM 618 C CA . ALA A 1 82 ? -2.766 -26.266 -11.297 1 96.31 82 ALA A CA 1
ATOM 619 C C . ALA A 1 82 ? -1.547 -25.344 -11.273 1 96.31 82 ALA A C 1
ATOM 621 O O . ALA A 1 82 ? -0.488 -25.703 -11.797 1 96.31 82 ALA A O 1
ATOM 622 N N . LEU A 1 83 ? -1.674 -24.219 -10.633 1 97.56 83 LEU A N 1
ATOM 623 C CA . LEU A 1 83 ? -0.587 -23.25 -10.578 1 97.56 83 LEU A CA 1
ATOM 624 C C . LEU A 1 83 ? 0.524 -23.719 -9.648 1 97.56 83 LEU A C 1
ATOM 626 O O . LEU A 1 83 ? 1.622 -23.156 -9.648 1 97.56 83 LEU A O 1
ATOM 630 N N . LEU A 1 84 ? 0.291 -24.812 -8.914 1 97.81 84 LEU A N 1
ATOM 631 C CA . LEU A 1 84 ? 1.355 -25.422 -8.125 1 97.81 84 LEU A CA 1
ATOM 632 C C . LEU A 1 84 ? 2.408 -26.047 -9.039 1 97.81 84 LEU A C 1
ATOM 634 O O . LEU A 1 84 ? 3.518 -26.359 -8.594 1 97.81 84 LEU A O 1
ATOM 638 N N . ASN A 1 85 ? 2.088 -26.219 -10.336 1 97.81 85 ASN A N 1
ATOM 639 C CA . ASN A 1 85 ? 3.031 -26.75 -11.312 1 97.81 85 ASN A CA 1
ATOM 640 C C . ASN A 1 85 ? 3.699 -25.625 -12.109 1 97.81 85 ASN A C 1
ATOM 642 O O . ASN A 1 85 ? 4.508 -25.891 -13 1 97.81 85 ASN A O 1
ATOM 646 N N . ASP A 1 86 ? 3.336 -24.359 -11.867 1 96.94 86 ASP A N 1
ATOM 647 C CA . ASP A 1 86 ? 3.92 -23.188 -12.531 1 96.94 86 ASP A CA 1
ATOM 648 C C . ASP A 1 86 ? 5.203 -22.75 -11.828 1 96.94 86 ASP A C 1
ATOM 650 O O . ASP A 1 86 ? 5.234 -22.625 -10.602 1 96.94 86 ASP A O 1
ATOM 654 N N . ASP A 1 87 ? 6.227 -22.484 -12.523 1 96.56 87 ASP A N 1
ATOM 655 C CA . ASP A 1 87 ? 7.547 -22.203 -11.953 1 96.56 87 ASP A CA 1
ATOM 656 C C . ASP A 1 87 ? 7.539 -20.906 -11.156 1 96.56 87 ASP A C 1
ATOM 658 O O . ASP A 1 87 ? 8.359 -20.719 -10.258 1 96.56 87 ASP A O 1
ATOM 662 N N . THR A 1 88 ? 6.688 -20 -11.516 1 96.44 88 THR A N 1
ATOM 663 C CA . THR A 1 88 ? 6.621 -18.719 -10.844 1 96.44 88 THR A CA 1
ATOM 664 C C . THR A 1 88 ? 5.586 -18.734 -9.719 1 96.44 88 THR A C 1
ATOM 666 O O . THR A 1 88 ? 5.91 -18.469 -8.562 1 96.44 88 THR A O 1
ATOM 669 N N . TYR A 1 89 ? 4.371 -19.234 -10.008 1 98.19 89 TYR A N 1
ATOM 670 C CA . TYR A 1 89 ? 3.244 -19 -9.117 1 98.19 89 TYR A CA 1
ATOM 671 C C . TYR A 1 89 ? 3.09 -20.125 -8.117 1 98.19 89 TYR A C 1
ATOM 673 O O . TYR A 1 89 ? 2.336 -20.016 -7.145 1 98.19 89 TYR A O 1
ATOM 681 N N . LYS A 1 90 ? 3.834 -21.203 -8.32 1 98.12 90 LYS A N 1
ATOM 682 C CA . LYS A 1 90 ? 3.83 -22.266 -7.309 1 98.12 90 LYS A CA 1
ATOM 683 C C . LYS A 1 90 ? 4.281 -21.719 -5.953 1 98.12 90 LYS A C 1
ATOM 685 O O . LYS A 1 90 ? 3.982 -22.297 -4.914 1 98.12 90 LYS A O 1
ATOM 690 N N . TRP A 1 91 ? 4.996 -20.562 -5.98 1 97.88 91 TRP A N 1
ATOM 691 C CA . TRP A 1 91 ? 5.523 -19.953 -4.762 1 97.88 91 TRP A CA 1
ATOM 692 C C . TRP A 1 91 ? 4.578 -18.875 -4.238 1 97.88 91 TRP A C 1
ATOM 694 O O . TRP A 1 91 ? 4.75 -18.375 -3.121 1 97.88 91 TRP A O 1
ATOM 704 N N . SER A 1 92 ? 3.654 -18.422 -5.039 1 98.31 92 SER A N 1
ATOM 705 C CA . SER A 1 92 ? 2.662 -17.469 -4.559 1 98.31 92 SER A CA 1
ATOM 706 C C . SER A 1 92 ? 1.792 -18.078 -3.465 1 98.31 92 SER A C 1
ATOM 708 O O . SER A 1 92 ? 1.543 -19.281 -3.459 1 98.31 92 SER A O 1
ATOM 710 N N . LEU A 1 93 ? 1.313 -17.266 -2.58 1 98.19 93 LEU A N 1
ATOM 711 C CA . LEU A 1 93 ? 0.381 -17.734 -1.554 1 98.19 93 LEU A CA 1
ATOM 712 C C . LEU A 1 93 ? -0.998 -17.984 -2.15 1 98.19 93 LEU A C 1
ATOM 714 O O . LEU A 1 93 ? -1.34 -17.438 -3.199 1 98.19 93 LEU A O 1
ATOM 718 N N . GLU A 1 94 ? -1.727 -18.781 -1.424 1 98.25 94 GLU A N 1
ATOM 719 C CA . GLU A 1 94 ? -3.123 -18.969 -1.805 1 98.25 94 GLU A CA 1
ATOM 720 C C . GLU A 1 94 ? -3.936 -17.703 -1.56 1 98.25 94 GLU A C 1
ATOM 722 O O . GLU A 1 94 ? -3.678 -16.969 -0.602 1 98.25 94 GLU A O 1
ATOM 727 N N . CYS A 1 95 ? -4.988 -17.531 -2.352 1 98.12 95 CYS A N 1
ATOM 728 C CA . CYS A 1 95 ? -5.824 -16.344 -2.191 1 98.12 95 CYS A CA 1
ATOM 729 C C . CYS A 1 95 ? -6.59 -16.391 -0.875 1 98.12 95 CYS A C 1
ATOM 731 O O . CYS A 1 95 ? -7.031 -15.359 -0.375 1 98.12 95 CYS A O 1
ATOM 733 N N . SER A 1 96 ? -6.668 -17.547 -0.309 1 96.94 96 SER A N 1
ATOM 734 C CA . SER A 1 96 ? -7.34 -17.703 0.977 1 96.94 96 SER A CA 1
ATOM 735 C C . SER A 1 96 ? -6.387 -17.438 2.135 1 96.94 96 SER A C 1
ATOM 737 O O . SER A 1 96 ? -6.793 -17.4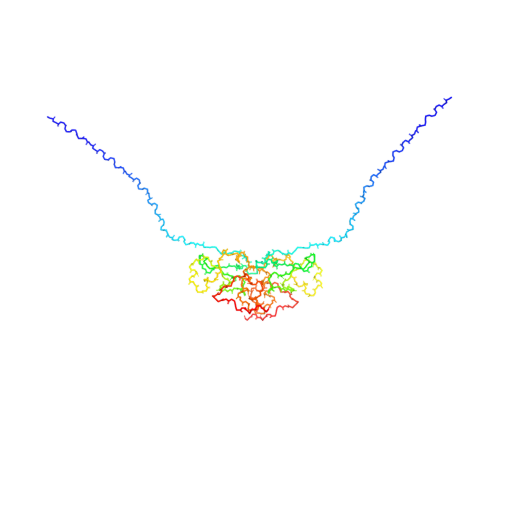38 3.299 1 96.94 96 SER A O 1
ATOM 739 N N . SER A 1 97 ? -5.117 -17.203 1.828 1 96.12 97 SER A N 1
ATOM 740 C CA . SER A 1 97 ? -4.129 -16.906 2.861 1 96.12 97 SER A CA 1
ATOM 741 C C . SER A 1 97 ? -4.531 -15.672 3.666 1 96.12 97 SER A C 1
ATOM 743 O O . SER A 1 97 ? -5.051 -14.703 3.109 1 96.12 97 SER A O 1
ATOM 745 N N . PRO A 1 98 ? -4.172 -15.633 4.973 1 93.88 98 PRO A N 1
ATOM 746 C CA . PRO A 1 98 ? -4.445 -14.438 5.781 1 93.88 98 PRO A CA 1
ATOM 747 C C . PRO A 1 98 ? -3.74 -13.195 5.254 1 93.88 98 PRO A C 1
ATOM 749 O O . PRO A 1 98 ? -4.191 -12.07 5.496 1 93.88 98 PRO A O 1
ATOM 752 N N . TYR A 1 99 ? -2.666 -13.398 4.461 1 94.44 99 TYR A N 1
ATOM 753 C CA . TYR A 1 99 ? -1.906 -12.273 3.928 1 94.44 99 TYR A CA 1
ATOM 754 C C . TYR A 1 99 ? -2.652 -11.609 2.779 1 94.44 99 TYR A C 1
ATOM 756 O O . TYR A 1 99 ? -2.293 -10.508 2.354 1 94.44 99 TYR A O 1
ATOM 764 N N . TRP A 1 100 ? -3.725 -12.258 2.289 1 95.81 100 TRP A N 1
ATOM 765 C CA . TRP A 1 100 ? -4.496 -11.688 1.189 1 95.81 100 TRP A CA 1
ATOM 766 C C . TRP A 1 100 ? -5.859 -11.211 1.674 1 95.81 100 TRP A C 1
ATOM 768 O O . TRP A 1 100 ? -6.773 -11.008 0.871 1 95.81 100 TRP A O 1
ATOM 778 N N . LYS A 1 101 ? -6 -10.945 2.988 1 92.62 101 LYS A N 1
ATOM 779 C CA . LYS A 1 101 ? -7.25 -10.453 3.564 1 92.62 101 LYS A CA 1
ATOM 780 C C . LYS A 1 101 ? -7.379 -8.945 3.402 1 92.62 101 LYS A C 1
ATOM 782 O O . LYS A 1 101 ? -8.492 -8.414 3.361 1 92.62 101 LYS A O 1
ATOM 787 N N . ASN A 1 102 ? -6.273 -8.289 3.385 1 90.06 102 ASN A N 1
ATOM 788 C CA . ASN A 1 102 ? -6.27 -6.844 3.174 1 90.06 102 ASN A CA 1
ATOM 789 C C . ASN A 1 102 ? -4.992 -6.383 2.477 1 90.06 102 ASN A C 1
ATOM 791 O O . ASN A 1 102 ? -3.98 -7.09 2.494 1 90.06 102 ASN A O 1
ATOM 795 N N . ILE A 1 103 ? -5.043 -5.246 1.915 1 91.69 103 ILE A N 1
ATOM 796 C CA . ILE A 1 103 ? -3.953 -4.754 1.08 1 91.69 103 ILE A CA 1
ATOM 797 C C . ILE A 1 103 ? -2.713 -4.512 1.937 1 91.69 103 ILE A C 1
ATOM 799 O O . ILE A 1 103 ? -1.586 -4.711 1.477 1 91.69 103 ILE A O 1
ATOM 803 N N . THR A 1 104 ? -2.848 -4.141 3.164 1 91.75 104 THR A N 1
ATOM 804 C CA . THR A 1 104 ? -1.701 -3.855 4.02 1 91.75 104 THR A CA 1
ATOM 805 C C . THR A 1 104 ? -0.851 -5.105 4.219 1 91.75 104 THR A C 1
ATOM 807 O O . THR A 1 104 ? 0.379 -5.039 4.188 1 91.75 104 THR A O 1
ATOM 810 N N . SER A 1 105 ? -1.546 -6.211 4.391 1 92.19 105 SER A N 1
ATOM 811 C CA . SER A 1 105 ? -0.83 -7.473 4.535 1 92.19 105 SER A CA 1
ATOM 812 C C . SER A 1 105 ? -0.111 -7.852 3.246 1 92.19 105 SER A C 1
ATOM 814 O O . SER A 1 105 ? 1.017 -8.352 3.281 1 92.19 105 SER A O 1
ATOM 816 N N . VAL A 1 106 ? -0.755 -7.555 2.137 1 94.56 1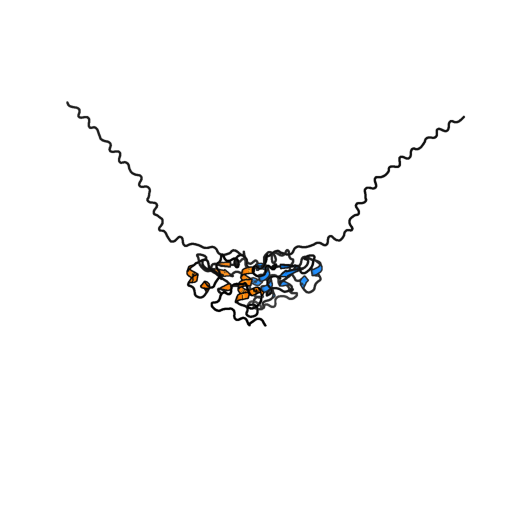06 VAL A N 1
ATOM 817 C CA . VAL A 1 106 ? -0.136 -7.84 0.846 1 94.56 106 VAL A CA 1
ATOM 818 C C . VAL A 1 106 ? 1.12 -6.984 0.678 1 94.56 106 VAL A C 1
ATOM 820 O O . VAL A 1 106 ? 2.164 -7.484 0.254 1 94.56 106 VAL A O 1
ATOM 823 N N . LEU A 1 107 ? 0.988 -5.746 1.055 1 93.38 107 LEU A N 1
ATOM 824 C CA . LEU A 1 107 ? 2.127 -4.844 0.942 1 93.38 107 LEU A CA 1
ATOM 825 C C . LEU A 1 107 ? 3.271 -5.293 1.844 1 93.38 107 LEU A C 1
ATOM 827 O O . LEU A 1 107 ? 4.441 -5.203 1.464 1 93.38 107 LEU A O 1
ATOM 831 N N . ASP A 1 108 ? 2.969 -5.84 2.984 1 92.5 108 ASP A N 1
ATOM 832 C CA . ASP A 1 108 ? 3.971 -6.383 3.896 1 92.5 108 ASP A CA 1
ATOM 833 C C . ASP A 1 108 ? 4.707 -7.562 3.264 1 92.5 108 ASP A C 1
ATOM 835 O O . ASP A 1 108 ? 5.938 -7.598 3.256 1 92.5 108 ASP A O 1
ATOM 839 N N . VAL A 1 109 ? 3.947 -8.469 2.68 1 95.12 109 VAL A N 1
ATOM 840 C CA . VAL A 1 109 ? 4.531 -9.633 2.018 1 95.12 109 VAL A CA 1
ATOM 841 C C . VAL A 1 109 ? 5.422 -9.172 0.866 1 95.12 109 VAL A C 1
ATOM 843 O O . VAL A 1 109 ? 6.559 -9.641 0.73 1 95.12 109 VAL A O 1
ATOM 846 N N . ARG A 1 110 ? 4.922 -8.258 0.091 1 94.38 110 ARG A N 1
ATOM 847 C CA . ARG A 1 110 ? 5.684 -7.766 -1.054 1 94.38 110 ARG A CA 1
ATOM 848 C C . ARG A 1 110 ? 7.004 -7.148 -0.61 1 94.38 110 ARG A C 1
ATOM 850 O O . ARG A 1 110 ? 8.062 -7.5 -1.129 1 94.38 110 ARG A O 1
ATOM 857 N N . HIS A 1 111 ? 6.93 -6.34 0.361 1 92.25 111 HIS A N 1
ATOM 858 C CA . HIS A 1 111 ? 8.125 -5.645 0.825 1 92.25 111 HIS A CA 1
ATOM 859 C C . HIS A 1 111 ? 9.125 -6.613 1.438 1 92.25 111 HIS A C 1
ATOM 861 O O . HIS A 1 111 ? 10.328 -6.516 1.18 1 92.25 111 HIS A O 1
ATOM 867 N N . CYS A 1 112 ? 8.711 -7.59 2.145 1 94.19 112 CYS A N 1
ATOM 868 C CA . CYS A 1 112 ? 9.57 -8.57 2.805 1 94.19 112 CYS A CA 1
ATOM 869 C C . CYS A 1 112 ? 10.133 -9.562 1.8 1 94.19 112 CYS A C 1
ATOM 871 O O . CYS A 1 112 ? 10.945 -10.422 2.158 1 94.19 112 CYS A O 1
ATOM 873 N N . ASN A 1 113 ? 9.688 -9.453 0.516 1 95.38 113 ASN A N 1
ATOM 874 C CA . ASN A 1 113 ? 10.203 -10.375 -0.49 1 95.38 113 ASN A CA 1
ATOM 875 C C . ASN A 1 113 ? 11.031 -9.656 -1.548 1 95.38 113 ASN A C 1
ATOM 877 O O . ASN A 1 113 ? 11.852 -10.273 -2.227 1 95.38 113 ASN A O 1
ATOM 881 N N . LEU A 1 114 ? 10.836 -8.289 -1.684 1 92.38 114 LEU A N 1
ATOM 882 C CA . LEU A 1 114 ? 11.406 -7.629 -2.852 1 92.38 114 LEU A CA 1
ATOM 883 C C . LEU A 1 114 ? 12.469 -6.621 -2.436 1 92.38 114 LEU A C 1
ATOM 885 O O . LEU A 1 114 ? 13.398 -6.348 -3.199 1 92.38 114 LEU A O 1
ATOM 889 N N . ASP A 1 115 ? 12.344 -6.027 -1.302 1 89.75 115 ASP A N 1
ATOM 890 C CA . ASP A 1 115 ? 13.25 -4.949 -0.927 1 89.75 115 ASP A CA 1
ATOM 891 C C . ASP A 1 115 ? 14.477 -5.496 -0.199 1 89.75 115 ASP A C 1
ATOM 893 O O . ASP A 1 115 ? 14.383 -5.922 0.954 1 89.75 115 ASP A O 1
ATOM 897 N N . PRO A 1 116 ? 15.609 -5.395 -0.804 1 89.81 116 PRO A N 1
ATOM 898 C CA . PRO A 1 116 ? 16.812 -5.965 -0.19 1 89.81 116 PRO A CA 1
ATOM 899 C C . PRO A 1 116 ? 17.172 -5.301 1.139 1 89.81 116 PRO A C 1
ATOM 901 O O . PRO A 1 116 ? 17.859 -5.902 1.969 1 89.81 116 PRO A O 1
ATOM 904 N N . ASN A 1 117 ? 16.766 -4.027 1.346 1 88.31 117 ASN A N 1
ATOM 905 C CA . ASN A 1 117 ? 17.078 -3.307 2.576 1 88.31 117 ASN A CA 1
ATOM 906 C C . ASN A 1 117 ? 16.125 -3.688 3.703 1 88.31 117 ASN A C 1
ATOM 908 O O . ASN A 1 117 ? 16.344 -3.33 4.863 1 88.31 117 ASN A O 1
ATOM 912 N N . TYR A 1 118 ? 15.117 -4.484 3.326 1 89.81 118 TYR A N 1
ATOM 913 C CA . TYR A 1 118 ? 14.07 -4.715 4.312 1 89.81 118 TYR A CA 1
ATOM 914 C C . TYR A 1 118 ? 13.898 -6.207 4.586 1 89.81 118 TYR A C 1
ATOM 916 O O . TYR A 1 118 ? 13.477 -6.598 5.676 1 89.81 118 TYR A O 1
ATOM 924 N N . ILE A 1 119 ? 14.234 -6.988 3.701 1 93 119 ILE A N 1
ATOM 925 C CA . ILE A 1 119 ? 13.938 -8.414 3.699 1 93 119 ILE A CA 1
ATOM 926 C C . ILE A 1 119 ? 14.5 -9.062 4.961 1 93 119 ILE A C 1
ATOM 928 O O . ILE A 1 119 ? 13.938 -10.031 5.473 1 93 119 ILE A O 1
ATOM 932 N N . CYS A 1 120 ? 15.539 -8.547 5.555 1 93.69 120 CYS A N 1
ATOM 933 C CA . CYS A 1 120 ? 16.203 -9.188 6.684 1 93.69 120 CYS A CA 1
ATOM 934 C C . CYS A 1 120 ? 15.828 -8.508 7.996 1 93.69 120 CYS A C 1
ATOM 936 O O . CYS A 1 120 ? 16.359 -8.852 9.055 1 93.69 120 CYS A O 1
ATOM 938 N N . LYS A 1 121 ? 14.961 -7.582 7.957 1 89.12 121 LYS A N 1
ATOM 939 C CA . LYS A 1 121 ? 14.516 -6.926 9.18 1 89.12 121 LYS A CA 1
ATOM 940 C C . LYS A 1 121 ? 13.656 -7.859 10.023 1 89.12 121 LYS A C 1
ATOM 942 O O . LYS A 1 121 ? 13.086 -8.82 9.516 1 89.12 121 LYS A O 1
ATOM 947 N N . ASP A 1 122 ? 13.539 -7.547 11.297 1 87.38 122 ASP A N 1
ATOM 948 C CA . ASP A 1 122 ? 12.82 -8.383 12.25 1 87.38 122 ASP A CA 1
ATOM 949 C C . ASP A 1 122 ? 11.344 -8.5 11.875 1 87.38 122 ASP A C 1
ATOM 951 O O . ASP A 1 122 ? 10.719 -9.539 12.078 1 87.38 122 ASP A O 1
ATOM 955 N N . GLU A 1 123 ? 10.766 -7.484 11.305 1 85.44 123 GLU A N 1
ATOM 956 C CA . GLU A 1 123 ? 9.352 -7.469 10.93 1 85.44 123 GLU A CA 1
ATOM 957 C C . GLU A 1 123 ? 9.047 -8.539 9.891 1 85.44 123 GLU A C 1
ATOM 959 O O . GLU A 1 123 ? 7.91 -8.992 9.773 1 85.44 123 GLU A O 1
ATOM 964 N N . CYS A 1 124 ? 10.156 -8.953 9.164 1 92.19 124 CYS A N 1
ATOM 965 C CA . CYS A 1 124 ? 9.961 -9.883 8.062 1 92.19 124 CYS A CA 1
ATOM 966 C C . CYS A 1 124 ? 10.188 -11.32 8.508 1 92.19 124 CYS A C 1
ATOM 968 O O . CYS A 1 124 ? 9.969 -12.258 7.73 1 92.19 124 CYS A O 1
ATOM 970 N N . LYS A 1 125 ? 10.531 -11.508 9.703 1 89.69 125 LYS A N 1
ATOM 971 C CA . LYS A 1 125 ? 10.93 -12.82 10.188 1 89.69 125 LYS A CA 1
ATOM 972 C C . LYS A 1 125 ? 9.805 -13.844 10.016 1 89.69 125 LYS A C 1
ATOM 974 O O . LYS A 1 125 ? 10.055 -14.992 9.641 1 89.69 125 LYS A O 1
ATOM 979 N N . ASN A 1 126 ? 8.578 -13.391 10.25 1 88.56 126 ASN A N 1
ATOM 980 C CA . ASN A 1 126 ? 7.461 -14.328 10.211 1 88.56 126 ASN A CA 1
ATOM 981 C C . ASN A 1 126 ? 6.664 -14.195 8.914 1 88.56 126 ASN A C 1
ATOM 983 O O . ASN A 1 126 ? 5.609 -14.812 8.766 1 88.56 126 ASN A O 1
ATOM 987 N N . VAL A 1 127 ? 7.152 -13.359 8.078 1 93.25 127 VAL A N 1
ATOM 988 C CA . VAL A 1 127 ? 6.504 -13.211 6.777 1 93.25 127 VAL A CA 1
ATOM 989 C C . VAL A 1 127 ? 7.016 -14.289 5.82 1 93.25 127 VAL A C 1
ATOM 991 O O . VAL A 1 127 ? 8.227 -14.484 5.688 1 93.25 127 VAL A O 1
ATOM 994 N N . PRO A 1 128 ? 6.078 -14.992 5.16 1 94.88 128 PRO A N 1
ATOM 995 C CA . PRO A 1 128 ? 6.527 -16.047 4.234 1 94.88 128 PRO A CA 1
ATOM 996 C C . PRO A 1 128 ? 7.453 -15.508 3.145 1 94.88 128 PRO A C 1
ATOM 998 O O . PRO A 1 128 ? 7.199 -14.438 2.582 1 94.88 128 PRO A O 1
ATOM 1001 N N . TYR A 1 129 ? 8.586 -16.234 2.879 1 96 129 TYR A N 1
ATOM 1002 C CA . TYR A 1 129 ? 9.477 -15.953 1.756 1 96 129 TYR A CA 1
ATOM 1003 C C . TYR A 1 129 ? 9.094 -16.781 0.537 1 96 129 TYR A C 1
ATOM 1005 O O . TYR A 1 129 ? 8.945 -18.016 0.635 1 96 129 TYR A O 1
ATOM 1013 N N . LEU A 1 130 ? 8.93 -16.156 -0.619 1 97.69 130 LEU A N 1
ATOM 1014 C CA . LEU A 1 130 ? 8.219 -16.781 -1.728 1 97.69 130 LEU A CA 1
ATOM 1015 C C . LEU A 1 130 ? 9.188 -17.172 -2.838 1 97.69 130 LEU A C 1
ATOM 1017 O O . LEU A 1 130 ? 8.844 -17.109 -4.02 1 97.69 130 LEU A O 1
ATOM 1021 N N . TYR A 1 131 ? 10.328 -17.547 -2.492 1 95.44 131 TYR A N 1
ATOM 1022 C CA . TYR A 1 131 ? 11.344 -17.984 -3.445 1 95.44 131 TYR A CA 1
ATOM 1023 C C . TYR A 1 131 ? 11.883 -19.359 -3.076 1 95.44 131 TYR A C 1
ATOM 1025 O O . TYR A 1 131 ? 11.742 -19.812 -1.935 1 95.44 131 TYR A O 1
ATOM 1033 N N . PRO A 1 132 ? 12.453 -20 -4.047 1 94.06 132 PRO A N 1
ATOM 1034 C CA . PRO A 1 132 ? 12.953 -21.359 -3.789 1 94.06 132 PRO A CA 1
ATOM 1035 C C . PRO A 1 132 ? 14.164 -21.359 -2.857 1 94.06 132 PRO A C 1
ATOM 1037 O O . PRO A 1 132 ? 14.438 -22.375 -2.199 1 94.06 132 PRO A O 1
ATOM 1040 N N . THR A 1 133 ? 14.891 -20.297 -2.812 1 91.94 133 THR A N 1
ATOM 1041 C CA . THR A 1 133 ? 16.062 -20.188 -1.957 1 91.94 133 THR A CA 1
ATOM 1042 C C . THR A 1 133 ? 15.742 -19.391 -0.691 1 91.94 133 THR A C 1
ATOM 1044 O O . THR A 1 133 ? 14.906 -18.484 -0.712 1 91.94 133 THR A O 1
ATOM 1047 N N . PRO A 1 134 ? 16.438 -19.797 0.392 1 89 134 PRO A N 1
ATOM 1048 C CA . PRO A 1 134 ? 16.219 -19.016 1.609 1 89 134 PRO A CA 1
ATOM 1049 C C . PRO A 1 134 ? 16.641 -17.562 1.464 1 89 134 PRO A C 1
ATOM 1051 O O . PRO A 1 134 ? 17.406 -17.234 0.56 1 89 134 PRO A O 1
ATOM 1054 N N . ARG A 1 135 ? 16.078 -16.766 2.455 1 89.5 135 ARG A N 1
ATOM 1055 C CA . ARG A 1 135 ? 16.547 -15.383 2.529 1 89.5 135 ARG A CA 1
ATOM 1056 C C . ARG A 1 135 ? 18.062 -15.328 2.754 1 89.5 135 ARG A C 1
ATOM 1058 O O . ARG A 1 135 ? 18.609 -16.094 3.555 1 89.5 135 ARG A O 1
ATOM 1065 N N . ASP A 1 136 ? 18.719 -14.5 1.964 1 86.75 136 ASP A N 1
ATOM 1066 C CA . ASP A 1 136 ? 20.156 -14.312 2.16 1 86.75 136 ASP A CA 1
ATOM 1067 C C . ASP A 1 136 ? 20.422 -13.242 3.213 1 86.75 136 ASP A C 1
ATOM 1069 O O . ASP A 1 136 ? 20.766 -12.109 2.875 1 86.75 136 ASP A O 1
ATOM 1073 N N . CYS A 1 137 ? 20.141 -13.531 4.449 1 90.06 137 CYS A N 1
ATOM 1074 C CA . CYS A 1 137 ? 20.297 -12.578 5.543 1 90.06 137 CYS A CA 1
ATOM 1075 C C . CYS A 1 137 ? 21.547 -12.914 6.363 1 90.06 137 CYS A C 1
ATOM 1077 O O . CYS A 1 137 ? 21.781 -14.07 6.695 1 90.06 137 CYS A O 1
ATOM 1079 N N . PRO A 1 138 ? 22.359 -11.891 6.539 1 83.38 138 PRO A N 1
ATOM 1080 C CA . PRO A 1 138 ? 23.516 -12.125 7.406 1 83.38 138 PRO A CA 1
ATOM 1081 C C . PRO A 1 138 ? 23.109 -12.578 8.812 1 83.38 138 PRO A C 1
ATOM 1083 O O . PRO A 1 138 ? 22.031 -12.242 9.289 1 83.38 138 PRO A O 1
ATOM 1086 N N . PRO A 1 139 ? 24.031 -13.461 9.312 1 76.56 139 PRO A N 1
ATOM 1087 C CA . PRO A 1 139 ? 23.75 -13.844 10.695 1 76.56 139 PRO A CA 1
ATOM 1088 C C . PRO A 1 139 ? 23.656 -12.641 11.633 1 76.56 139 PRO A C 1
ATOM 1090 O O . PRO A 1 139 ? 24.312 -11.617 11.398 1 76.56 139 PRO A O 1
ATOM 1093 N N . LYS A 1 140 ? 22.688 -12.656 12.398 1 67.38 140 LYS A N 1
ATOM 1094 C CA . LYS A 1 140 ? 22.562 -11.594 13.383 1 67.38 140 LYS A CA 1
ATOM 1095 C C . LYS A 1 140 ? 23.875 -11.414 14.156 1 67.38 140 LYS A C 1
ATOM 1097 O O . LYS A 1 140 ? 24.5 -12.391 14.57 1 67.38 140 LYS A O 1
ATOM 1102 N N . ALA A 1 141 ? 24.453 -10.25 14.125 1 52.56 141 ALA A N 1
ATOM 1103 C CA . ALA A 1 141 ? 25.625 -10.016 14.953 1 52.56 141 ALA A CA 1
ATOM 1104 C C . ALA A 1 141 ? 25.312 -10.172 16.438 1 52.56 141 ALA A C 1
ATOM 1106 O O . ALA A 1 141 ? 24.172 -9.922 16.859 1 52.56 141 ALA A O 1
AT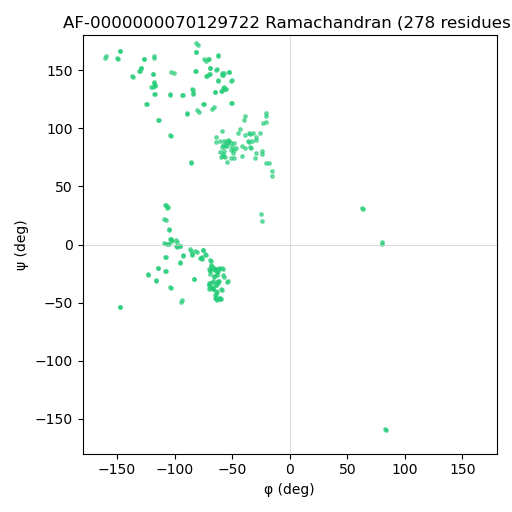OM 1107 N N . MET B 1 1 ? -54.781 38.344 86.562 1 34.16 1 MET B N 1
ATOM 1108 C CA . MET B 1 1 ? -53.844 37.281 86.188 1 34.16 1 MET B CA 1
ATOM 1109 C C . MET B 1 1 ? -53.906 37 84.688 1 34.16 1 MET B C 1
ATOM 1111 O O . MET B 1 1 ? -54.812 36.312 84.188 1 34.16 1 MET B O 1
ATOM 1115 N N . TYR B 1 2 ? -53.688 38.094 83.875 1 36.53 2 TYR B N 1
ATOM 1116 C CA . TYR B 1 2 ? -53.781 38.188 82.438 1 36.53 2 TYR B CA 1
ATOM 1117 C C . TYR B 1 2 ? -52.719 37.281 81.75 1 36.53 2 TYR B C 1
ATOM 1119 O O . TYR B 1 2 ? -51.531 37.406 82.062 1 36.53 2 TYR B O 1
ATOM 1127 N N . ALA B 1 3 ? -53.125 36.062 81.438 1 34.34 3 ALA B N 1
ATOM 1128 C CA . ALA B 1 3 ? -52.406 34.969 80.75 1 34.34 3 ALA B CA 1
ATOM 1129 C C . ALA B 1 3 ? -51.969 35.438 79.312 1 34.34 3 ALA B C 1
ATOM 1131 O O . ALA B 1 3 ? -52.781 35.781 78.5 1 34.34 3 ALA B O 1
ATOM 1132 N N . PHE B 1 4 ? -50.875 36.312 79.25 1 38.75 4 PHE B N 1
ATOM 1133 C CA . PHE B 1 4 ? -50.344 36.75 77.938 1 38.75 4 PHE B CA 1
ATOM 1134 C C . PHE B 1 4 ? -49.906 35.594 77.125 1 38.75 4 PHE B C 1
ATOM 1136 O O . PHE B 1 4 ? -49.125 34.75 77.562 1 38.75 4 PHE B O 1
ATOM 1143 N N . ASN B 1 5 ? -50.75 35.094 76.188 1 38.28 5 ASN B N 1
ATOM 1144 C CA . ASN B 1 5 ? -50.5 34.062 75.188 1 38.28 5 ASN B CA 1
ATOM 1145 C C . ASN B 1 5 ? -49.375 34.469 74.25 1 38.28 5 ASN B C 1
ATOM 1147 O O . ASN B 1 5 ? -49.469 35.5 73.562 1 38.28 5 ASN B O 1
ATOM 1151 N N . PHE B 1 6 ? -48.125 34.156 74.562 1 36.81 6 PHE B N 1
ATOM 1152 C CA . PHE B 1 6 ? -46.906 34.312 73.812 1 36.81 6 PHE B CA 1
ATOM 1153 C C . PHE B 1 6 ? -47.031 33.594 72.438 1 36.81 6 PHE B C 1
ATOM 1155 O O . PHE B 1 6 ? -47.156 32.344 72.438 1 36.81 6 PHE B O 1
ATOM 1162 N N . PHE B 1 7 ? -47.75 34.156 71.5 1 37.78 7 PHE B N 1
ATOM 1163 C CA . PHE B 1 7 ? -47.781 33.625 70.125 1 37.78 7 PHE B CA 1
ATOM 1164 C C . PHE B 1 7 ? -46.375 33.594 69.5 1 37.78 7 PHE B C 1
ATOM 1166 O O . PHE B 1 7 ? -45.75 34.656 69.375 1 37.78 7 PHE B O 1
ATOM 1173 N N . ALA B 1 8 ? -45.625 32.5 69.812 1 35.56 8 ALA B N 1
ATOM 1174 C CA . ALA B 1 8 ? -44.312 32.219 69.25 1 35.56 8 ALA B CA 1
ATOM 1175 C C . ALA B 1 8 ? -44.375 32.156 67.688 1 35.56 8 ALA B C 1
ATOM 1177 O O . ALA B 1 8 ? -45.125 31.344 67.125 1 35.56 8 ALA B O 1
ATOM 1178 N N . LEU B 1 9 ? -44.188 33.312 67 1 36 9 LEU B N 1
ATOM 1179 C CA . LEU B 1 9 ? -44.031 33.344 65.562 1 36 9 LEU B CA 1
ATOM 1180 C C . LEU B 1 9 ? -42.906 32.438 65.125 1 36 9 LEU B C 1
ATOM 1182 O O . LEU B 1 9 ? -41.75 32.594 65.5 1 36 9 LEU B O 1
ATOM 1186 N N . LEU B 1 10 ? -43.219 31.125 64.875 1 38.28 10 LEU B N 1
ATOM 1187 C CA . LEU B 1 10 ? -42.281 30.188 64.188 1 38.28 10 LEU B CA 1
ATOM 1188 C C . LEU B 1 10 ? -41.875 30.688 62.812 1 38.28 10 LEU B C 1
ATOM 1190 O O . LEU B 1 10 ? -42.719 30.781 61.938 1 38.28 10 LEU B O 1
ATOM 1194 N N . ALA B 1 11 ? -40.969 31.641 62.75 1 36.97 11 ALA B N 1
ATOM 1195 C CA . ALA B 1 11 ? -40.344 32 61.469 1 36.97 11 ALA B CA 1
ATOM 1196 C C . ALA B 1 11 ? -39.719 30.797 60.781 1 36.97 11 ALA B C 1
ATOM 1198 O O . ALA B 1 11 ? -38.875 30.109 61.375 1 36.97 11 ALA B O 1
ATOM 1199 N N . ALA B 1 12 ? -40.5 29.984 60 1 37 12 ALA B N 1
ATOM 1200 C CA . ALA B 1 12 ? -40 28.938 59.094 1 37 12 ALA B CA 1
ATOM 1201 C C . ALA B 1 12 ? -38.906 29.469 58.188 1 37 12 ALA B C 1
ATOM 1203 O O . ALA B 1 12 ? -39.156 30.406 57.406 1 37 12 ALA B O 1
ATOM 1204 N N . ALA B 1 13 ? -37.625 29.5 58.688 1 40.44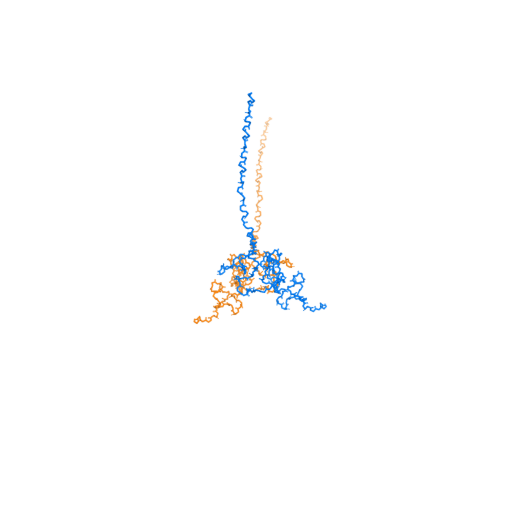 13 ALA B N 1
ATOM 1205 C CA . ALA B 1 13 ? -36.469 29.766 57.812 1 40.44 13 ALA B CA 1
ATOM 1206 C C . ALA B 1 13 ? -36.5 28.844 56.594 1 40.44 13 ALA B C 1
ATOM 1208 O O . ALA B 1 13 ? -36.531 27.625 56.75 1 40.44 13 ALA B O 1
ATOM 1209 N N . THR B 1 14 ? -37.188 29.25 55.531 1 39.69 14 THR B N 1
ATOM 1210 C CA . THR B 1 14 ? -37.062 28.531 54.25 1 39.69 14 THR B CA 1
ATOM 1211 C C . THR B 1 14 ? -35.594 28.359 53.875 1 39.69 14 THR B C 1
ATOM 1213 O O . THR B 1 14 ? -34.875 29.344 53.656 1 39.69 14 THR B O 1
ATOM 1216 N N . ILE B 1 15 ? -34.875 27.344 54.438 1 39.19 15 ILE B N 1
ATOM 1217 C CA . ILE B 1 15 ? -33.562 27 53.938 1 39.19 15 ILE B CA 1
ATOM 1218 C C . ILE B 1 15 ? -33.594 26.797 52.438 1 39.19 15 ILE B C 1
ATOM 1220 O O . ILE B 1 15 ? -34.25 25.875 51.938 1 39.19 15 ILE B O 1
ATOM 1224 N N . GLY B 1 16 ? -33.688 27.922 51.656 1 39.19 16 GLY B N 1
ATOM 1225 C CA . GLY B 1 16 ? -33.5 27.719 50.219 1 39.19 16 GLY B CA 1
ATOM 1226 C C . GLY B 1 16 ? -32.344 26.781 49.906 1 39.19 16 GLY B C 1
ATOM 1227 O O . GLY B 1 16 ? -31.266 26.922 50.438 1 39.19 16 GLY B O 1
ATOM 1228 N N . SER B 1 17 ? -32.688 25.516 49.625 1 41.03 17 SER B N 1
ATOM 1229 C CA . SER B 1 17 ? -31.734 24.578 49.062 1 41.03 17 SER B CA 1
ATOM 1230 C C . SER B 1 17 ? -30.891 25.234 48 1 41.03 17 SER B C 1
ATOM 1232 O O . SER B 1 17 ? -31.406 25.625 46.938 1 41.03 17 SER B O 1
ATOM 1234 N N . ALA B 1 18 ? -29.875 26.094 48.5 1 41.25 18 ALA B N 1
ATOM 1235 C CA . ALA B 1 18 ? -28.891 26.5 47.5 1 41.25 18 ALA B CA 1
ATOM 1236 C C . ALA B 1 18 ? -28.484 25.328 46.594 1 41.25 18 ALA B C 1
ATOM 1238 O O . ALA B 1 18 ? -28.062 24.281 47.094 1 41.25 18 ALA B O 1
ATOM 1239 N N . SER B 1 19 ? -29.281 25.094 45.531 1 42.66 19 SER B N 1
ATOM 1240 C CA . SER B 1 19 ? -28.797 24.125 44.562 1 42.66 19 SER B CA 1
ATOM 1241 C C . SER B 1 19 ? -27.297 24.297 44.344 1 42.66 19 SER B C 1
ATOM 1243 O O . SER B 1 19 ? -26.797 25.422 44.25 1 42.66 19 SER B O 1
ATOM 1245 N N . PRO B 1 20 ? -26.469 23.359 44.875 1 43.84 20 PRO B N 1
ATOM 1246 C CA . PRO B 1 20 ? -25.047 23.5 44.562 1 43.84 20 PRO B CA 1
ATOM 1247 C C . PRO B 1 20 ? -24.797 24.109 43.188 1 43.84 20 PRO B C 1
ATOM 1249 O O . PRO B 1 20 ? -25.438 23.688 42.188 1 43.84 20 PRO B O 1
ATOM 1252 N N . VAL B 1 21 ? -24.562 25.422 43.062 1 44.47 21 VAL B N 1
ATOM 1253 C CA . VAL B 1 21 ? -24.031 25.938 41.812 1 44.47 21 VAL B CA 1
ATOM 1254 C C . VAL B 1 21 ? -23.172 24.875 41.125 1 44.47 21 VAL B C 1
ATOM 1256 O O . VAL B 1 21 ? -22.219 24.359 41.75 1 44.47 21 VAL B O 1
ATOM 1259 N N . ALA B 1 22 ? -23.75 24.078 40.25 1 41.69 22 ALA B N 1
ATOM 1260 C CA . ALA B 1 22 ? -22.906 23.25 39.406 1 41.69 22 ALA B CA 1
ATOM 1261 C C . ALA B 1 22 ? -21.562 23.922 39.125 1 41.69 22 ALA B C 1
ATOM 1263 O O . ALA B 1 22 ? -21.516 25.062 38.625 1 41.69 22 ALA B O 1
ATOM 1264 N N . ILE B 1 23 ? -20.656 23.938 40.125 1 41.12 23 ILE B N 1
ATOM 1265 C CA . ILE B 1 23 ? -19.312 24.312 39.656 1 41.12 23 ILE B CA 1
ATOM 1266 C C . ILE B 1 23 ? -19.172 24 38.188 1 41.12 23 ILE B C 1
ATOM 1268 O O . ILE B 1 23 ? -19.266 22.828 37.781 1 41.12 23 ILE B O 1
ATOM 1272 N N . GLU B 1 24 ? -19.734 24.938 37.344 1 40.19 24 GLU B N 1
ATOM 1273 C CA . GLU B 1 24 ? -19.312 24.719 35.969 1 40.19 24 GLU B CA 1
ATOM 1274 C C . GLU B 1 24 ? -17.875 24.172 35.906 1 40.19 24 GLU B C 1
ATOM 1276 O O . GLU B 1 24 ? -16.953 24.781 36.469 1 40.19 24 GLU B O 1
ATOM 1281 N N . GLU B 1 25 ? -17.672 22.891 36.062 1 43.5 25 GLU B N 1
ATOM 1282 C CA . GLU B 1 25 ? -16.328 22.453 35.75 1 43.5 25 GLU B CA 1
ATOM 1283 C C . GLU B 1 25 ? -15.609 23.453 34.844 1 43.5 25 GLU B C 1
ATOM 1285 O O . GLU B 1 25 ? -16.203 24.016 33.938 1 43.5 25 GLU B O 1
ATOM 1290 N N . PRO B 1 26 ? -14.664 24.25 35.344 1 40.16 26 PRO B N 1
ATOM 1291 C CA . PRO B 1 26 ? -13.953 25.109 34.406 1 40.16 26 PRO B CA 1
ATOM 1292 C C . PRO B 1 26 ? -14.055 24.609 32.969 1 40.16 26 PRO B C 1
ATOM 1294 O O . PRO B 1 26 ? -14.156 23.391 32.75 1 40.16 26 PRO B O 1
ATOM 1297 N N . LEU B 1 27 ? -14.742 25.328 32.031 1 40.34 27 LEU B N 1
ATOM 1298 C CA . LEU B 1 27 ? -14.531 25.109 30.609 1 40.34 27 LEU B CA 1
ATOM 1299 C C . LEU B 1 27 ? -13.156 24.516 30.344 1 40.34 27 LEU B C 1
ATOM 1301 O O . LEU B 1 27 ? -12.172 25.25 30.219 1 40.34 27 LEU B O 1
ATOM 1305 N N . GLN B 1 28 ? -12.531 23.938 31.266 1 41.25 28 GLN B N 1
ATOM 1306 C CA . GLN B 1 28 ? -11.398 23.219 30.703 1 41.25 28 GLN B CA 1
ATOM 1307 C C . GLN B 1 28 ? -11.656 22.844 29.234 1 41.25 28 GLN B C 1
ATOM 1309 O O . GLN B 1 28 ? -12.711 22.297 28.906 1 41.25 28 GLN B O 1
ATOM 1314 N N . ALA B 1 29 ? -11.203 23.625 28.312 1 43.41 29 ALA B N 1
ATOM 1315 C CA . ALA B 1 29 ? -11.234 23.531 26.859 1 43.41 29 ALA B CA 1
ATOM 1316 C C . ALA B 1 29 ? -11.461 22.078 26.422 1 43.41 29 ALA B C 1
ATOM 1318 O O . ALA B 1 29 ? -10.695 21.188 26.781 1 43.41 29 ALA B O 1
ATOM 1319 N N . ARG B 1 30 ? -12.531 21.406 26.547 1 47.81 30 ARG B N 1
ATOM 1320 C CA . ARG B 1 30 ? -12.852 20.156 25.891 1 47.81 30 ARG B CA 1
ATOM 1321 C C . ARG B 1 30 ? -11.906 19.891 24.719 1 47.81 30 ARG B C 1
ATOM 1323 O O . ARG B 1 30 ? -12.039 20.5 23.656 1 47.81 30 ARG B O 1
ATOM 1330 N N . GLN B 1 31 ? -10.664 19.844 25.141 1 56.03 31 GLN B N 1
ATOM 1331 C CA . GLN B 1 31 ? -9.688 19.562 24.094 1 56.03 31 GLN B CA 1
ATOM 1332 C C . GLN B 1 31 ? -10.25 18.578 23.062 1 56.03 31 GLN B C 1
ATOM 1334 O O . GLN B 1 31 ? -10.703 17.5 23.422 1 56.03 31 GLN B O 1
ATOM 1339 N N . THR B 1 32 ? -10.914 19.078 22.031 1 68.75 32 THR B N 1
ATOM 1340 C CA . THR B 1 32 ? -11.422 18.312 20.906 1 68.75 32 THR B CA 1
ATOM 1341 C C . THR B 1 32 ? -10.477 17.156 20.562 1 68.75 32 THR B C 1
ATOM 1343 O O . THR B 1 32 ? -9.281 17.391 20.344 1 68.75 32 THR B O 1
ATOM 1346 N N . THR B 1 33 ? -10.75 15.945 21.094 1 87.06 33 THR B N 1
ATOM 1347 C CA . THR B 1 33 ? -9.992 14.812 20.562 1 87.06 33 THR B CA 1
ATOM 1348 C C . THR B 1 33 ? -10.586 14.336 19.234 1 87.06 33 THR B C 1
ATOM 1350 O O . THR B 1 33 ? -11.781 14.055 19.156 1 87.06 33 THR B O 1
ATOM 1353 N N . TRP B 1 34 ? -9.797 14.484 18.219 1 95.31 34 TRP B N 1
ATOM 1354 C CA . TRP B 1 34 ? -10.188 14 16.891 1 95.31 34 TRP B CA 1
ATOM 1355 C C . TRP B 1 34 ? -9.922 12.5 16.766 1 95.31 34 TRP B C 1
ATOM 1357 O O . TRP B 1 34 ? -9.5 11.859 17.734 1 95.31 34 TRP B O 1
ATOM 1367 N N . THR B 1 35 ? -10.367 11.93 15.664 1 96.25 35 THR B N 1
ATOM 1368 C CA . THR B 1 35 ? -10.148 10.516 15.383 1 96.25 35 THR B CA 1
ATOM 1369 C C . THR B 1 35 ? -9.297 10.336 14.125 1 96.25 35 THR B C 1
ATOM 1371 O O . THR B 1 35 ? -9.508 11.023 13.125 1 96.25 35 THR B O 1
ATOM 1374 N N . CYS B 1 36 ? -8.406 9.453 14.266 1 97.62 36 CYS B N 1
ATOM 1375 C CA . CYS B 1 36 ? -7.637 9.078 13.078 1 97.62 36 CYS B CA 1
ATOM 1376 C C . CYS B 1 36 ? -8.398 8.062 12.234 1 97.62 36 CYS B C 1
ATOM 1378 O O . CYS B 1 36 ? -9.195 7.281 12.766 1 97.62 36 CYS B O 1
ATOM 1380 N N . PRO B 1 37 ? -8.188 8.102 10.906 1 96.94 37 PRO B N 1
ATOM 1381 C CA . PRO B 1 37 ? -8.695 6.98 10.117 1 96.94 37 PRO B CA 1
ATOM 1382 C C . PRO B 1 37 ? -8.227 5.625 10.641 1 96.94 37 PRO B C 1
ATOM 1384 O O . PRO B 1 37 ? -7.156 5.535 11.25 1 96.94 37 PRO B O 1
ATOM 1387 N N . ASP B 1 38 ? -9.062 4.637 10.469 1 94.75 38 ASP B N 1
ATOM 1388 C CA . ASP B 1 38 ? -8.727 3.281 10.891 1 94.75 38 ASP B CA 1
ATOM 1389 C C . ASP B 1 38 ? -8.594 2.352 9.688 1 94.75 38 ASP B C 1
ATOM 1391 O O . ASP B 1 38 ? -9.594 1.963 9.086 1 94.75 38 ASP B O 1
ATOM 1395 N N . PHE B 1 39 ? -7.34 1.965 9.352 1 93.44 39 PHE B N 1
ATOM 1396 C CA . PHE B 1 39 ? -7.082 1.049 8.25 1 93.44 39 PHE B CA 1
ATOM 1397 C C . PHE B 1 39 ? -6.715 -0.336 8.766 1 93.44 39 PHE B C 1
ATOM 1399 O O . PHE B 1 39 ? -6.176 -1.159 8.031 1 93.44 39 PHE B O 1
ATOM 1406 N N . GLY B 1 40 ? -6.949 -0.563 10.039 1 92.44 40 GLY B N 1
ATOM 1407 C CA . GLY B 1 40 ? -6.621 -1.842 10.656 1 92.44 40 GLY B CA 1
ATOM 1408 C C . GLY B 1 40 ? -5.168 -1.952 11.062 1 92.44 40 GLY B C 1
ATOM 1409 O O . GLY B 1 40 ? -4.539 -0.953 11.422 1 92.44 40 GLY B O 1
ATOM 1410 N N . LYS B 1 41 ? -4.703 -3.205 11.203 1 90.94 41 LYS B N 1
ATOM 1411 C CA . LYS B 1 41 ? -3.359 -3.502 11.688 1 90.94 41 LYS B CA 1
ATOM 1412 C C . LYS B 1 41 ? -2.551 -4.258 10.641 1 90.94 41 LYS B C 1
ATOM 1414 O O . LYS B 1 41 ? -3.117 -4.973 9.805 1 90.94 41 LYS B O 1
ATOM 1419 N N . VAL B 1 42 ? -1.294 -3.965 10.68 1 86.94 42 VAL B N 1
ATOM 1420 C CA . VAL B 1 42 ? -0.372 -4.773 9.891 1 86.94 42 VAL B CA 1
ATOM 1421 C C . VAL B 1 42 ? -0.349 -6.203 10.43 1 86.94 42 VAL B C 1
ATOM 1423 O O . VAL B 1 42 ? -0.189 -6.418 11.633 1 86.94 42 VAL B O 1
ATOM 1426 N N . TYR B 1 43 ? -0.473 -7.074 9.539 1 82.44 43 TYR B N 1
ATOM 1427 C CA . TYR B 1 43 ? -0.639 -8.469 9.938 1 82.44 43 TYR B CA 1
ATOM 1428 C C . TYR B 1 43 ? 0.602 -8.977 10.656 1 82.44 43 TYR B C 1
ATOM 1430 O O . TYR B 1 43 ? 0.5 -9.594 11.719 1 82.44 43 TYR B O 1
ATOM 1438 N N . SER B 1 44 ? 1.794 -8.719 10.125 1 80.56 44 SER B N 1
ATOM 1439 C CA . SER B 1 44 ? 3.039 -9.305 10.609 1 80.56 44 SER B CA 1
ATOM 1440 C C . SER B 1 44 ? 3.422 -8.734 11.977 1 80.56 44 SER B C 1
ATOM 1442 O O . SER B 1 44 ? 3.893 -9.469 12.852 1 80.56 44 SER B O 1
ATOM 1444 N N . SER B 1 45 ? 3.205 -7.492 12.203 1 83.75 45 SER B N 1
ATOM 1445 C CA . SER B 1 45 ? 3.73 -6.828 13.391 1 83.75 45 SER B CA 1
ATOM 1446 C C . SER B 1 45 ? 2.623 -6.531 14.398 1 83.75 45 SER B C 1
ATOM 1448 O O . SER B 1 45 ? 2.896 -6.266 15.57 1 83.75 45 SER B O 1
ATOM 1450 N N . GLY B 1 46 ? 1.367 -6.457 13.906 1 88.56 46 GLY B N 1
ATOM 1451 C CA . GLY B 1 46 ? 0.251 -6.055 14.75 1 88.56 46 GLY B CA 1
ATOM 1452 C C . GLY B 1 46 ? 0.148 -4.555 14.93 1 88.56 46 GLY B C 1
ATOM 1453 O O . GLY B 1 46 ? -0.756 -4.066 15.609 1 88.56 46 GLY B O 1
ATOM 1454 N N . ALA B 1 47 ? 1.02 -3.826 14.328 1 90.56 47 ALA B N 1
ATOM 1455 C CA . ALA B 1 47 ? 1.019 -2.371 14.453 1 90.56 47 ALA B CA 1
ATOM 1456 C C . ALA B 1 47 ? -0.144 -1.753 13.688 1 90.56 47 ALA B C 1
ATOM 1458 O O . ALA B 1 47 ? -0.553 -2.275 12.641 1 90.56 47 ALA B O 1
ATOM 1459 N N . ASP B 1 48 ? -0.711 -0.633 14.242 1 94.56 48 ASP B N 1
ATOM 1460 C CA . ASP B 1 48 ? -1.718 0.116 13.5 1 94.56 48 ASP B CA 1
ATOM 1461 C C . ASP B 1 48 ? -1.135 0.688 12.211 1 94.56 48 ASP B C 1
ATOM 1463 O O . ASP B 1 48 ? -0.01 1.192 12.203 1 94.56 48 ASP B O 1
ATOM 1467 N N . VAL B 1 49 ? -1.944 0.659 11.164 1 95 49 VAL B N 1
ATOM 1468 C CA . VAL B 1 49 ? -1.493 1.181 9.883 1 95 49 VAL B CA 1
ATOM 1469 C C . VAL B 1 49 ? -1.378 2.701 9.953 1 95 49 VAL B C 1
ATOM 1471 O O . VAL B 1 49 ? -0.495 3.295 9.328 1 95 49 VAL B O 1
ATOM 1474 N N . ILE B 1 50 ? -2.256 3.338 10.688 1 96.81 50 ILE B N 1
ATOM 1475 C CA . ILE B 1 50 ? -2.254 4.773 10.945 1 96.81 50 ILE B CA 1
ATOM 1476 C C . ILE B 1 50 ? -2.088 5.035 12.438 1 96.81 50 ILE B C 1
ATOM 1478 O O . ILE B 1 50 ? -2.703 4.355 13.266 1 96.81 50 ILE B O 1
ATOM 1482 N N . ALA B 1 51 ? -1.298 6.008 12.758 1 96.56 51 ALA B N 1
ATOM 1483 C CA . ALA B 1 51 ? -1.135 6.387 14.156 1 96.56 51 ALA B CA 1
ATOM 1484 C C . ALA B 1 51 ? -1.156 7.906 14.32 1 96.56 51 ALA B C 1
ATOM 1486 O O . ALA B 1 51 ? -0.617 8.633 13.477 1 96.56 51 ALA B O 1
ATOM 1487 N N . SER B 1 52 ? -1.729 8.258 15.406 1 97.19 52 SER B N 1
ATOM 1488 C CA . SER B 1 52 ? -1.693 9.672 15.773 1 97.19 52 SER B CA 1
ATOM 1489 C C . SER B 1 52 ? -0.283 10.109 16.156 1 97.19 52 SER B C 1
ATOM 1491 O O . SER B 1 52 ? 0.467 9.344 16.766 1 97.19 52 SER B O 1
ATOM 1493 N N . GLN B 1 53 ? -0.034 11.383 15.82 1 95.75 53 GLN B N 1
ATOM 1494 C CA . GLN B 1 53 ? 1.273 11.93 16.156 1 95.75 53 GLN B CA 1
ATOM 1495 C C . GLN B 1 53 ? 1.179 12.891 17.344 1 95.75 53 GLN B C 1
ATOM 1497 O O . GLN B 1 53 ? 2.184 13.461 17.766 1 95.75 53 GLN B O 1
ATOM 1502 N N . ASP B 1 54 ? 0.014 13.078 17.875 1 94.5 54 ASP B N 1
ATOM 1503 C CA . ASP B 1 54 ? -0.22 13.898 19.062 1 94.5 54 ASP B CA 1
ATOM 1504 C C . ASP B 1 54 ? -1.382 13.344 19.875 1 94.5 54 ASP B C 1
ATOM 1506 O O . ASP B 1 54 ? -2.172 12.539 19.391 1 94.5 54 ASP B O 1
ATOM 1510 N N . PRO B 1 55 ? -1.505 13.805 21.062 1 93.62 55 PRO B N 1
ATOM 1511 C CA . PRO B 1 55 ? -2.488 13.195 21.969 1 93.62 55 PRO B CA 1
ATOM 1512 C C . PRO B 1 55 ? -3.928 13.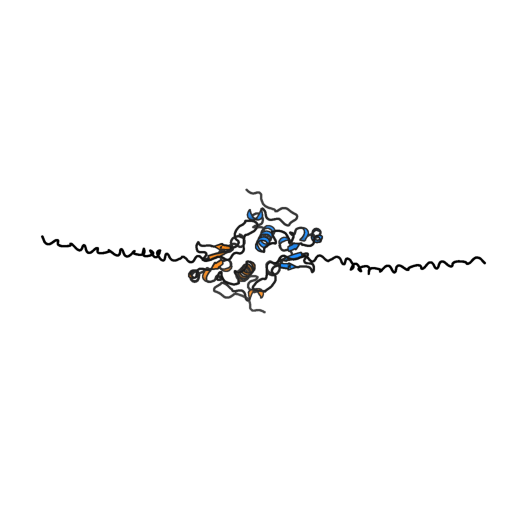484 21.547 1 93.62 55 PRO B C 1
ATOM 1514 O O . PRO B 1 55 ? -4.848 12.766 21.938 1 93.62 55 PRO B O 1
ATOM 1517 N N . GLN B 1 56 ? -4.176 14.5 20.797 1 95.44 56 GLN B N 1
ATOM 1518 C CA . GLN B 1 56 ? -5.539 14.883 20.453 1 95.44 56 GLN B CA 1
ATOM 1519 C C . GLN B 1 56 ? -5.926 14.352 19.078 1 95.44 56 GLN B C 1
ATOM 1521 O O . GLN B 1 56 ? -7.012 14.648 18.562 1 95.44 56 GLN B O 1
ATOM 1526 N N . ASN B 1 57 ? -5.008 13.602 18.422 1 96.75 57 ASN B N 1
ATOM 1527 C CA . ASN B 1 57 ? -5.223 13.07 17.078 1 96.75 57 ASN B CA 1
ATOM 1528 C C . ASN B 1 57 ? -5.367 14.18 16.047 1 96.75 57 ASN B C 1
ATOM 1530 O O . ASN B 1 57 ? -6.176 14.078 15.125 1 96.75 57 ASN B O 1
ATOM 1534 N N . GLY B 1 58 ? -4.668 15.242 16.375 1 97.69 58 GLY B N 1
ATOM 1535 C CA . GLY B 1 58 ? -4.703 16.344 15.422 1 97.69 58 GLY B CA 1
ATOM 1536 C C . GLY B 1 58 ? -3.977 16.047 14.125 1 97.69 58 GLY B C 1
ATOM 1537 O O . GLY B 1 58 ? -4.375 16.516 13.062 1 97.69 58 GLY B O 1
ATOM 1538 N N . LEU B 1 59 ? -2.9 15.242 14.211 1 98.44 59 LEU B N 1
ATOM 1539 C CA . LEU B 1 59 ? -2.1 14.766 13.086 1 98.44 59 LEU B CA 1
ATOM 1540 C C . LEU B 1 59 ? -2.016 13.25 13.086 1 98.44 59 LEU B C 1
ATOM 1542 O O . LEU B 1 59 ? -1.607 12.641 14.086 1 98.44 59 LEU B O 1
ATOM 1546 N N . CYS B 1 60 ? -2.488 12.586 11.992 1 98.38 60 CYS B N 1
ATOM 1547 C CA . CYS B 1 60 ? -2.449 11.141 11.82 1 98.38 60 CYS B CA 1
ATOM 1548 C C . CYS B 1 60 ? -1.583 10.758 10.625 1 98.38 60 CYS B C 1
ATOM 1550 O O . CYS B 1 60 ? -1.735 11.32 9.531 1 98.38 60 CYS B O 1
ATOM 1552 N N . CYS B 1 61 ? -0.637 9.836 10.805 1 98.12 61 CYS B N 1
ATOM 1553 C CA . CYS B 1 61 ? 0.302 9.484 9.742 1 98.12 61 CYS B CA 1
ATOM 1554 C C . CYS B 1 61 ? 0.355 7.98 9.531 1 98.12 61 CYS B C 1
ATOM 1556 O O . CYS B 1 61 ? 0.048 7.211 10.445 1 98.12 61 CYS B O 1
ATOM 1558 N N . LEU B 1 62 ? 0.663 7.582 8.32 1 96.31 62 LEU B N 1
ATOM 1559 C CA . LEU B 1 62 ? 1.034 6.191 8.086 1 96.31 62 LEU B CA 1
ATOM 1560 C C . LEU B 1 62 ? 2.115 5.742 9.062 1 96.31 62 LEU B C 1
ATOM 1562 O O . LEU B 1 62 ? 3.068 6.48 9.32 1 96.31 62 LEU B O 1
ATOM 1566 N N . TRP B 1 63 ? 2.082 4.5 9.602 1 93.88 63 TRP B N 1
ATOM 1567 C CA . TRP B 1 63 ? 2.967 4.109 10.695 1 93.88 63 TRP B CA 1
ATOM 1568 C C . TRP B 1 63 ? 3.336 2.635 10.602 1 93.88 63 TRP B C 1
ATOM 1570 O O . TRP B 1 63 ? 4.512 2.291 10.445 1 93.88 63 TRP B O 1
ATOM 1580 N N . GLY B 1 64 ? 2.418 1.701 10.523 1 88.62 64 GLY B N 1
ATOM 1581 C CA . GLY B 1 64 ? 2.576 0.268 10.719 1 88.62 64 GLY B CA 1
ATOM 1582 C C . GLY B 1 64 ? 3.42 -0.387 9.641 1 88.62 64 GLY B C 1
ATOM 1583 O O . GLY B 1 64 ? 3.932 -1.492 9.828 1 88.62 64 GLY B O 1
ATOM 1584 N N . LEU B 1 65 ? 3.562 0.223 8.547 1 88.56 65 LEU B N 1
ATOM 1585 C CA . LEU B 1 65 ? 4.43 -0.218 7.457 1 88.56 65 LEU B CA 1
ATOM 1586 C C . LEU B 1 65 ? 5.711 0.608 7.414 1 88.56 65 LEU B C 1
ATOM 1588 O O . LEU B 1 65 ? 5.762 1.65 6.758 1 88.56 65 LEU B O 1
ATOM 1592 N N . PRO B 1 66 ? 6.762 0.094 8.094 1 86.25 66 PRO B N 1
ATOM 1593 C CA . PRO B 1 66 ? 7.945 0.916 8.352 1 86.25 66 PRO B CA 1
ATOM 1594 C C . PRO B 1 66 ? 8.523 1.534 7.082 1 86.25 66 PRO B C 1
ATOM 1596 O O . PRO B 1 66 ? 9.094 2.627 7.125 1 86.25 66 PRO B O 1
ATOM 1599 N N . TYR B 1 67 ? 8.391 0.838 5.977 1 85 67 TYR B N 1
ATOM 1600 C CA . TYR B 1 67 ? 8.945 1.34 4.727 1 85 67 TYR B CA 1
ATOM 1601 C C . TYR B 1 67 ? 8.055 2.43 4.133 1 85 67 TYR B C 1
ATOM 1603 O O . TYR B 1 67 ? 8.438 3.094 3.168 1 85 67 TYR B O 1
ATOM 1611 N N . LEU B 1 68 ? 6.84 2.594 4.672 1 88.69 68 LEU B N 1
ATOM 1612 C CA . LEU B 1 68 ? 5.945 3.67 4.25 1 88.69 68 LEU B CA 1
ATOM 1613 C C . LEU B 1 68 ? 5.832 4.734 5.336 1 88.69 68 LEU B C 1
ATOM 1615 O O . LEU B 1 68 ? 5.234 5.789 5.117 1 88.69 68 LEU B O 1
ATOM 1619 N N . GLN B 1 69 ? 6.34 4.352 6.418 1 89.06 69 GLN B N 1
ATOM 1620 C CA . GLN B 1 69 ? 6.258 5.262 7.555 1 89.06 69 GLN B CA 1
ATOM 1621 C C . GLN B 1 69 ? 7.074 6.527 7.305 1 89.06 69 GLN B C 1
ATOM 1623 O O . GLN B 1 69 ? 8.281 6.461 7.074 1 89.06 69 GLN B O 1
ATOM 1628 N N . ASP B 1 70 ? 6.355 7.652 7.289 1 88.5 70 ASP B N 1
ATOM 1629 C CA . ASP B 1 70 ? 7 8.953 7.199 1 88.5 70 ASP B CA 1
ATOM 1630 C C . ASP B 1 70 ? 6.062 10.07 7.664 1 88.5 70 ASP B C 1
ATOM 1632 O O . ASP B 1 70 ? 4.859 9.852 7.816 1 88.5 70 ASP B O 1
ATOM 1636 N N . LYS B 1 71 ? 6.641 11.18 8 1 94.5 71 LYS B N 1
ATOM 1637 C CA . LYS B 1 71 ? 5.859 12.305 8.5 1 94.5 71 LYS B CA 1
ATOM 1638 C C . LYS B 1 71 ? 5.754 13.414 7.453 1 94.5 71 LYS B C 1
ATOM 1640 O O . LYS B 1 71 ? 5.73 14.594 7.793 1 94.5 71 LYS B O 1
ATOM 1645 N N . SER B 1 72 ? 5.762 12.992 6.234 1 95.12 72 SER B N 1
ATOM 1646 C CA . SER B 1 72 ? 5.598 13.961 5.164 1 95.12 72 SER B CA 1
ATOM 1647 C C . SER B 1 72 ? 4.129 14.305 4.945 1 95.12 72 SER B C 1
ATOM 1649 O O . SER B 1 72 ? 3.244 13.609 5.449 1 95.12 72 SER B O 1
ATOM 1651 N N . ARG B 1 73 ? 3.91 15.336 4.246 1 97 73 ARG B N 1
ATOM 1652 C CA . ARG B 1 73 ? 2.566 15.867 4.031 1 97 73 ARG B CA 1
ATOM 1653 C C . ARG B 1 73 ? 1.688 14.852 3.309 1 97 73 ARG B C 1
ATOM 1655 O O . ARG B 1 73 ? 0.474 14.812 3.52 1 97 73 ARG B O 1
ATOM 1662 N N . GLN B 1 74 ? 2.213 14 2.441 1 96.06 74 GLN B N 1
ATOM 1663 C CA . GLN B 1 74 ? 1.4 13.039 1.701 1 96.06 74 GLN B CA 1
ATOM 1664 C C . GLN B 1 74 ? 1.165 11.773 2.518 1 96.06 74 GLN B C 1
ATOM 1666 O O . GLN B 1 74 ? 0.345 10.93 2.146 1 96.06 74 GLN B O 1
ATOM 1671 N N . SER B 1 75 ? 1.825 11.602 3.668 1 97 75 SER B N 1
ATOM 1672 C CA . SER B 1 75 ? 1.695 10.414 4.504 1 97 75 SER B CA 1
ATOM 1673 C C . SER B 1 75 ? 0.935 10.727 5.789 1 97 75 SER B C 1
ATOM 1675 O O . SER B 1 75 ? 0.798 9.859 6.66 1 97 75 SER B O 1
ATOM 1677 N N . CYS B 1 76 ? 0.512 11.992 5.918 1 98.25 76 CYS B N 1
ATOM 1678 C CA . CYS B 1 76 ? -0.236 12.422 7.094 1 98.25 76 CYS B CA 1
ATOM 1679 C C . CYS B 1 76 ? -1.498 13.18 6.691 1 98.25 76 CYS B C 1
ATOM 1681 O O . CYS B 1 76 ? -1.544 13.797 5.629 1 98.25 76 CYS B O 1
ATOM 1683 N N . CYS B 1 77 ? -2.508 13.078 7.484 1 98.5 77 CYS B N 1
ATOM 1684 C CA . CYS B 1 77 ? -3.699 13.906 7.363 1 98.5 77 CYS B CA 1
ATOM 1685 C C . CYS B 1 77 ? -3.895 14.758 8.617 1 98.5 77 CYS B C 1
ATOM 1687 O O . CYS B 1 77 ? -3.324 14.461 9.664 1 98.5 77 CYS B O 1
ATOM 1689 N N . ARG B 1 78 ? -4.656 15.797 8.539 1 98.44 78 ARG B N 1
ATOM 1690 C CA . ARG B 1 78 ? -4.82 16.734 9.641 1 98.44 78 ARG B CA 1
ATOM 1691 C C . ARG B 1 78 ? -6.273 16.797 10.102 1 98.44 78 ARG B C 1
ATOM 1693 O O . ARG B 1 78 ? -7.188 16.828 9.273 1 98.44 78 ARG B O 1
ATOM 1700 N N . ASN B 1 79 ? -6.5 16.781 11.344 1 98.06 79 ASN B N 1
ATOM 1701 C CA . ASN B 1 79 ? -7.773 17.094 11.977 1 98.06 79 ASN B CA 1
ATOM 1702 C C . ASN B 1 79 ? -7.766 18.469 12.609 1 98.06 79 ASN B C 1
ATOM 1704 O O . ASN B 1 79 ? -8.773 19.172 12.594 1 98.06 79 ASN B O 1
ATOM 1708 N N . ASP B 1 80 ? -6.641 18.844 13.172 1 97.12 80 ASP B N 1
ATOM 1709 C CA . ASP B 1 80 ? -6.488 20.094 13.898 1 97.12 80 ASP B CA 1
ATOM 1710 C C . ASP B 1 80 ? -6.395 21.281 12.938 1 97.12 80 ASP B C 1
ATOM 1712 O O . ASP B 1 80 ? -5.445 21.375 12.156 1 97.12 80 ASP B O 1
ATOM 1716 N N . PRO B 1 81 ? -7.289 22.188 13.062 1 96.19 81 PRO B N 1
ATOM 1717 C CA . PRO B 1 81 ? -7.23 23.344 12.172 1 96.19 81 PRO B CA 1
ATOM 1718 C C . PRO B 1 81 ? -5.973 24.188 12.391 1 96.19 81 PRO B C 1
ATOM 1720 O O . PRO B 1 81 ? -5.547 24.906 11.484 1 96.19 81 PRO B O 1
ATOM 1723 N N . ALA B 1 82 ? -5.344 24.078 13.531 1 96.5 82 ALA B N 1
ATOM 1724 C CA . ALA B 1 82 ? -4.133 24.859 13.805 1 96.5 82 ALA B CA 1
ATOM 1725 C C . ALA B 1 82 ? -3.004 24.453 12.859 1 96.5 82 ALA B C 1
ATOM 1727 O O . ALA B 1 82 ? -2.094 25.25 12.602 1 96.5 82 ALA B O 1
ATOM 1728 N N . LEU B 1 83 ? -3.086 23.281 12.32 1 97.56 83 LEU B N 1
ATOM 1729 C CA . LEU B 1 83 ? -2.047 22.766 11.43 1 97.56 83 LEU B CA 1
ATOM 1730 C C . LEU B 1 83 ? -2.098 23.484 10.078 1 97.56 83 LEU B C 1
ATOM 1732 O O . LEU B 1 83 ? -1.168 23.359 9.273 1 97.56 83 LEU B O 1
ATOM 1736 N N . LEU B 1 84 ? -3.146 24.297 9.844 1 97.81 84 LEU B N 1
ATOM 1737 C CA . LEU B 1 84 ? -3.186 25.125 8.656 1 97.81 84 LEU B CA 1
ATOM 1738 C C . LEU B 1 84 ? -2.127 26.234 8.727 1 97.81 84 LEU B C 1
ATOM 1740 O O . LEU B 1 84 ? -1.801 26.844 7.711 1 97.81 84 LEU B O 1
ATOM 1744 N N . ASN B 1 85 ? -1.552 26.453 9.914 1 97.88 85 ASN B N 1
ATOM 1745 C CA . ASN B 1 85 ? -0.484 27.438 10.094 1 97.88 85 ASN B CA 1
ATOM 1746 C C . ASN B 1 85 ? 0.89 26.781 10.094 1 97.88 85 ASN B C 1
ATOM 1748 O O . ASN B 1 85 ? 1.909 27.453 10.266 1 97.88 85 ASN B O 1
ATOM 1752 N N . ASP B 1 86 ? 0.966 25.438 9.969 1 96.94 86 ASP B N 1
ATOM 1753 C CA . ASP B 1 86 ? 2.215 24.672 9.898 1 96.94 86 ASP B CA 1
ATOM 1754 C C . ASP B 1 86 ? 2.76 24.641 8.477 1 96.94 86 ASP B C 1
ATOM 1756 O O . ASP B 1 86 ? 2.025 24.328 7.535 1 96.94 86 ASP B O 1
ATOM 1760 N N . ASP B 1 87 ? 3.996 24.891 8.281 1 96.56 87 ASP B N 1
ATOM 1761 C CA . ASP B 1 87 ? 4.59 25.031 6.953 1 96.56 87 ASP B CA 1
ATOM 1762 C C . ASP B 1 87 ? 4.551 23.719 6.184 1 96.56 87 ASP B C 1
ATOM 1764 O O . ASP B 1 87 ? 4.574 23.703 4.953 1 96.56 87 ASP B O 1
ATOM 1768 N N . THR B 1 88 ? 4.539 22.625 6.871 1 96.44 88 THR B N 1
ATOM 1769 C CA . THR B 1 88 ? 4.535 21.312 6.238 1 96.44 88 THR B CA 1
ATOM 1770 C C . THR B 1 88 ? 3.107 20.797 6.09 1 96.44 88 THR B C 1
ATOM 1772 O O . THR B 1 88 ? 2.666 20.484 4.98 1 96.44 88 THR B O 1
ATOM 1775 N N . TYR B 1 89 ? 2.328 20.844 7.18 1 98.19 89 TYR B N 1
ATOM 1776 C CA . TYR B 1 89 ? 1.09 20.078 7.227 1 98.19 89 TYR B CA 1
ATOM 1777 C C . TYR B 1 89 ? -0.089 20.922 6.746 1 98.19 89 TYR B C 1
ATOM 1779 O O . TYR B 1 89 ? -1.177 20.391 6.504 1 98.19 89 TYR B O 1
ATOM 1787 N N . LYS B 1 90 ? 0.142 22.219 6.559 1 98.12 90 LYS B N 1
ATOM 1788 C CA . LYS B 1 90 ? -0.913 23.031 5.961 1 98.12 90 LYS B CA 1
ATOM 1789 C C . LYS B 1 90 ? -1.302 22.5 4.582 1 98.12 90 LYS B C 1
ATOM 1791 O O . LYS B 1 90 ? -2.398 22.781 4.094 1 98.12 90 LYS B O 1
ATOM 1796 N N . TRP B 1 91 ? -0.385 21.703 3.977 1 97.88 91 TRP B N 1
ATOM 1797 C CA . TRP B 1 91 ? -0.615 21.156 2.641 1 97.88 91 TRP B CA 1
ATOM 1798 C C . TRP B 1 91 ? -1.187 19.75 2.717 1 97.88 91 TRP B C 1
ATOM 1800 O O . TRP B 1 91 ? -1.625 19.188 1.706 1 97.88 91 TRP B O 1
ATOM 1810 N N . SER B 1 92 ? -1.125 19.109 3.848 1 98.31 92 SER B N 1
ATOM 1811 C CA . SER B 1 92 ? -1.738 17.797 4.008 1 98.31 92 SER B CA 1
ATOM 1812 C C . SER B 1 92 ? -3.254 17.859 3.852 1 98.31 92 SER B C 1
ATOM 1814 O O . SER B 1 92 ? -3.867 18.891 4.18 1 98.31 92 SER B O 1
ATOM 1816 N N . LEU B 1 93 ? -3.836 16.828 3.396 1 98.12 93 LEU B N 1
ATOM 1817 C CA . LEU B 1 93 ? -5.289 16.734 3.314 1 98.12 93 LEU B CA 1
ATOM 1818 C C . LEU B 1 93 ? -5.902 16.562 4.699 1 98.12 93 LEU B C 1
ATOM 1820 O O . LEU B 1 93 ? -5.234 16.094 5.621 1 98.12 93 LEU B O 1
ATOM 1824 N N . GLU B 1 94 ? -7.16 16.922 4.746 1 98.25 94 GLU B N 1
ATOM 1825 C CA . GLU B 1 94 ? -7.902 16.641 5.973 1 98.25 94 GLU B CA 1
ATOM 1826 C C . GLU B 1 94 ? -8.125 15.141 6.148 1 98.25 94 GLU B C 1
ATOM 1828 O O . GLU B 1 94 ? -8.32 14.422 5.168 1 98.25 94 GLU B O 1
ATOM 1833 N N . CYS B 1 95 ? -8.234 14.711 7.41 1 98.06 95 CYS B N 1
ATOM 1834 C CA . CYS B 1 95 ? -8.453 13.297 7.672 1 98.06 95 CYS B CA 1
ATOM 1835 C C . CYS B 1 95 ? -9.836 12.859 7.207 1 98.06 95 CYS B C 1
ATOM 1837 O O . CYS B 1 95 ? -10.078 11.672 6.977 1 98.06 95 CYS B O 1
ATOM 1839 N N . SER B 1 96 ? -10.68 13.805 7.02 1 96.94 96 SER B N 1
ATOM 1840 C CA . SER B 1 96 ? -12.023 13.516 6.531 1 96.94 96 SER B CA 1
ATOM 1841 C C . SER B 1 96 ? -12.055 13.438 5.012 1 96.94 96 SER B C 1
ATOM 1843 O O . SER B 1 96 ? -13.094 13.125 4.422 1 96.94 96 SER B O 1
ATOM 1845 N N . SER B 1 97 ? -10.938 13.742 4.348 1 96.06 97 SER B N 1
ATOM 1846 C CA . SER B 1 97 ? -10.852 13.672 2.893 1 96.06 97 SER B CA 1
ATOM 1847 C C . SER B 1 97 ? -11.195 12.273 2.389 1 96.06 97 SER B C 1
ATOM 1849 O O . SER B 1 97 ? -10.82 11.273 3.006 1 96.06 97 SER B O 1
ATOM 1851 N N . PRO B 1 98 ? -11.805 12.172 1.192 1 93.81 98 PRO B N 1
ATOM 1852 C CA . PRO B 1 98 ? -12.078 10.852 0.607 1 93.81 98 PRO B CA 1
ATOM 1853 C C . PRO B 1 98 ? -10.805 10.047 0.354 1 93.81 98 PRO B C 1
ATOM 1855 O O . PRO B 1 98 ? -10.852 8.812 0.316 1 93.81 98 PRO B O 1
ATOM 1858 N N . TYR B 1 99 ? -9.656 10.734 0.273 1 94.19 99 TYR B N 1
ATOM 1859 C CA . TYR B 1 99 ? -8.398 10.055 0.007 1 94.19 99 TYR B CA 1
ATOM 1860 C C . TYR B 1 99 ? -7.891 9.328 1.251 1 94.19 99 TYR B C 1
ATOM 1862 O O . TYR B 1 99 ? -6.98 8.508 1.171 1 94.19 99 TYR B O 1
ATOM 1870 N N . TRP B 1 100 ? -8.5 9.625 2.404 1 95.62 100 TRP B N 1
ATOM 1871 C CA . TRP B 1 100 ? -8.078 8.977 3.645 1 95.62 100 TRP B CA 1
ATOM 1872 C C . TRP B 1 100 ? -9.117 7.961 4.109 1 95.62 100 TRP B C 1
ATOM 1874 O O . TRP B 1 100 ? -9.109 7.543 5.27 1 95.62 100 TRP B O 1
ATOM 1884 N N . LYS B 1 101 ? -9.984 7.484 3.201 1 92.31 101 LYS B N 1
ATOM 1885 C CA . LYS B 1 101 ? -11 6.488 3.525 1 92.31 101 LYS B CA 1
ATOM 1886 C C . LYS B 1 101 ? -10.422 5.074 3.484 1 92.31 101 LYS B C 1
ATOM 1888 O O . LYS B 1 101 ? -10.922 4.172 4.156 1 92.31 101 LYS B O 1
ATOM 1893 N N . ASN B 1 102 ? -9.445 4.898 2.668 1 89.62 102 ASN B N 1
ATOM 1894 C CA . ASN B 1 102 ? -8.773 3.607 2.594 1 89.62 102 ASN B CA 1
ATOM 1895 C C . ASN B 1 102 ? -7.301 3.762 2.219 1 89.62 102 ASN B C 1
ATOM 1897 O O . ASN B 1 102 ? -6.906 4.777 1.64 1 89.62 102 ASN B O 1
ATOM 1901 N N . ILE B 1 103 ? -6.535 2.779 2.51 1 91.44 103 ILE B N 1
ATOM 1902 C CA . ILE B 1 103 ? -5.086 2.855 2.355 1 91.44 103 ILE B CA 1
ATOM 1903 C C . ILE B 1 103 ? -4.73 2.965 0.876 1 91.44 103 ILE B C 1
ATOM 1905 O O . ILE B 1 103 ? -3.754 3.627 0.514 1 91.44 103 ILE B O 1
ATOM 1909 N N . THR B 1 104 ? -5.492 2.404 -0.015 1 91.69 104 THR B N 1
ATOM 1910 C CA . THR B 1 104 ? -5.176 2.434 -1.438 1 91.69 104 THR B CA 1
ATOM 1911 C C . THR B 1 104 ? -5.211 3.863 -1.97 1 91.69 104 THR B C 1
ATOM 1913 O O . THR B 1 104 ? -4.352 4.258 -2.762 1 91.69 104 THR B O 1
ATOM 1916 N N . SER B 1 105 ? -6.184 4.594 -1.484 1 91.88 105 SER B N 1
ATOM 1917 C CA . SER B 1 105 ? -6.27 5.996 -1.884 1 91.88 105 SER B CA 1
ATOM 1918 C C . SER B 1 105 ? -5.098 6.801 -1.333 1 91.88 105 SER B C 1
ATOM 1920 O O . SER B 1 105 ? -4.562 7.672 -2.02 1 91.88 105 SER B O 1
ATOM 1922 N N . VAL B 1 106 ? -4.695 6.457 -0.124 1 94.25 106 VAL B N 1
ATOM 1923 C CA . VAL B 1 106 ? -3.549 7.133 0.476 1 94.25 106 VAL B CA 1
ATOM 1924 C C . VAL B 1 106 ? -2.291 6.84 -0.339 1 94.25 106 VAL B C 1
ATOM 1926 O O . VAL B 1 106 ? -1.509 7.746 -0.631 1 94.25 106 VAL B O 1
ATOM 1929 N N . LEU B 1 107 ? -2.168 5.609 -0.719 1 93.38 107 LEU B N 1
ATOM 1930 C CA . LEU B 1 107 ? -1.004 5.215 -1.504 1 93.38 107 LEU B CA 1
ATOM 1931 C C . LEU B 1 107 ? -0.998 5.914 -2.859 1 93.38 107 LEU B C 1
ATOM 1933 O O . LEU B 1 107 ? 0.06 6.316 -3.35 1 93.38 107 LEU B O 1
ATOM 1937 N N . ASP B 1 108 ? -2.139 6.125 -3.43 1 92.5 108 ASP B N 1
ATOM 1938 C CA . ASP B 1 108 ? -2.264 6.855 -4.688 1 92.5 108 ASP B CA 1
ATOM 1939 C C . ASP B 1 108 ? -1.797 8.297 -4.531 1 92.5 108 ASP B C 1
ATOM 1941 O O . ASP B 1 108 ? -0.987 8.789 -5.324 1 92.5 108 ASP B O 1
ATOM 1945 N N . VAL B 1 109 ? -2.281 8.945 -3.48 1 94.94 109 VAL B N 1
ATOM 1946 C CA . VAL B 1 109 ? -1.892 10.32 -3.207 1 94.94 109 VAL B CA 1
ATOM 1947 C C . VAL B 1 109 ? -0.382 10.398 -2.994 1 94.94 109 VAL B C 1
ATOM 1949 O O . VAL B 1 109 ? 0.288 11.266 -3.566 1 94.94 109 VAL B O 1
ATOM 1952 N N . ARG B 1 110 ? 0.123 9.484 -2.217 1 94.31 110 ARG B N 1
ATOM 1953 C CA . ARG B 1 110 ? 1.554 9.484 -1.927 1 94.31 110 ARG B CA 1
ATOM 1954 C C . ARG B 1 110 ? 2.369 9.328 -3.205 1 94.31 110 ARG B C 1
ATOM 1956 O O . ARG B 1 110 ? 3.281 10.117 -3.465 1 94.31 110 ARG B O 1
ATOM 1963 N N . HIS B 1 111 ? 2 8.414 -4.012 1 92.31 111 HIS B N 1
ATOM 1964 C CA . HIS B 1 111 ? 2.746 8.141 -5.234 1 92.31 111 HIS B CA 1
ATOM 1965 C C . HIS B 1 111 ? 2.648 9.312 -6.211 1 92.31 111 HIS B C 1
ATOM 1967 O O . HIS B 1 111 ? 3.646 9.695 -6.828 1 92.31 111 HIS B O 1
ATOM 1973 N N . CYS B 1 112 ? 1.558 9.945 -6.324 1 94.25 112 CYS B N 1
ATOM 1974 C CA . CYS B 1 112 ? 1.327 11.055 -7.238 1 94.25 112 CYS B CA 1
ATOM 1975 C C . CYS B 1 112 ? 1.991 12.328 -6.727 1 94.25 112 CYS B C 1
ATOM 1977 O O . CYS B 1 112 ? 1.972 13.359 -7.398 1 94.25 112 CYS B O 1
ATOM 1979 N N . ASN B 1 113 ? 2.572 12.258 -5.504 1 95.31 113 ASN B N 1
ATOM 1980 C CA . ASN B 1 113 ? 3.223 13.445 -4.965 1 95.31 113 ASN B CA 1
ATOM 1981 C C . ASN B 1 113 ? 4.73 13.25 -4.82 1 95.31 113 ASN B C 1
ATOM 1983 O O . ASN B 1 113 ? 5.488 14.219 -4.77 1 95.31 113 ASN B O 1
ATOM 1987 N N . LEU B 1 114 ? 5.203 11.945 -4.773 1 92.31 114 LEU B N 1
ATOM 1988 C CA . LEU B 1 114 ? 6.586 11.727 -4.363 1 92.31 114 LEU B CA 1
ATOM 1989 C C . LEU B 1 114 ? 7.402 11.125 -5.504 1 92.31 114 LEU B C 1
ATOM 1991 O O . LEU B 1 114 ? 8.617 11.312 -5.578 1 92.31 114 LEU B O 1
ATOM 1995 N N . ASP B 1 115 ? 6.801 10.352 -6.344 1 89.69 115 ASP B N 1
ATOM 1996 C CA . ASP B 1 115 ? 7.566 9.633 -7.363 1 89.69 115 ASP B CA 1
ATOM 1997 C C . ASP B 1 115 ? 7.703 10.469 -8.633 1 89.69 115 ASP B C 1
ATOM 1999 O O . ASP B 1 115 ? 6.73 10.656 -9.367 1 89.69 115 ASP B O 1
ATOM 2003 N N . PRO B 1 116 ? 8.883 10.875 -8.93 1 89.69 116 PRO B N 1
ATOM 2004 C CA . PRO B 1 116 ? 9.07 11.742 -10.102 1 89.69 116 PRO B CA 1
ATOM 2005 C C . PRO B 1 116 ? 8.688 11.055 -11.406 1 89.69 116 PRO B C 1
ATOM 2007 O O . PRO B 1 116 ? 8.383 11.727 -12.398 1 89.69 116 PRO B O 1
ATOM 2010 N N . ASN B 1 117 ? 8.734 9.695 -11.477 1 88.38 117 ASN B N 1
ATOM 2011 C CA . ASN B 1 117 ? 8.406 8.961 -12.688 1 88.38 117 ASN B CA 1
ATOM 2012 C C . ASN B 1 117 ? 6.898 8.781 -12.844 1 88.38 117 ASN B C 1
ATOM 2014 O O . ASN B 1 117 ? 6.426 8.344 -13.891 1 88.38 117 ASN B O 1
ATOM 2018 N N . TYR B 1 118 ? 6.172 9.211 -11.805 1 89.75 118 TYR B N 1
ATOM 2019 C CA . TYR B 1 118 ? 4.75 8.898 -11.805 1 89.75 118 TYR B CA 1
ATOM 2020 C C . TYR B 1 118 ? 3.91 10.164 -11.703 1 89.75 118 TYR B C 1
ATOM 2022 O O . TYR B 1 118 ? 2.781 10.211 -12.195 1 89.75 118 TYR B O 1
ATOM 2030 N N . ILE B 1 119 ? 4.43 11.141 -11.164 1 93 119 ILE B N 1
ATOM 2031 C CA . ILE B 1 119 ? 3.713 12.344 -10.766 1 93 119 ILE B CA 1
ATOM 2032 C C . ILE B 1 119 ? 3.025 12.961 -11.984 1 93 119 ILE B C 1
ATOM 2034 O O . ILE B 1 119 ? 1.964 13.57 -11.859 1 93 119 ILE B O 1
ATOM 2038 N N . CYS B 1 120 ? 3.508 12.758 -13.18 1 93.62 120 CYS B N 1
ATOM 2039 C CA . CYS B 1 120 ? 2.977 13.43 -14.359 1 93.62 120 CYS B CA 1
ATOM 2040 C C . CYS B 1 120 ? 2.119 12.477 -15.188 1 93.62 120 CYS B C 1
ATOM 2042 O O . CYS B 1 120 ? 1.653 12.828 -16.266 1 93.62 120 CYS B O 1
ATOM 2044 N N . LYS B 1 121 ? 1.919 11.32 -14.719 1 89.12 121 LYS B N 1
ATOM 2045 C CA . LYS B 1 121 ? 1.067 10.375 -15.43 1 89.12 121 LYS B CA 1
ATOM 2046 C C . LYS B 1 121 ? -0.396 10.797 -15.375 1 89.12 121 LYS B C 1
ATOM 2048 O O . LYS B 1 121 ? -0.797 11.555 -14.484 1 89.12 121 LYS B O 1
ATOM 2053 N N . ASP B 1 122 ? -1.173 10.273 -16.297 1 87.44 122 ASP B N 1
ATOM 2054 C CA . ASP B 1 122 ? -2.58 10.641 -16.422 1 87.44 122 ASP B CA 1
ATOM 2055 C C . ASP B 1 122 ? -3.359 10.25 -15.172 1 87.44 122 ASP B C 1
ATOM 2057 O O . ASP B 1 122 ? -4.297 10.953 -14.773 1 87.44 122 ASP B O 1
ATOM 2061 N N . GLU B 1 123 ? -3.012 9.211 -14.5 1 85.5 123 GLU B N 1
ATOM 2062 C CA . GLU B 1 123 ? -3.695 8.734 -13.305 1 85.5 123 GLU B CA 1
ATOM 2063 C C . GLU B 1 123 ? -3.617 9.766 -12.18 1 85.5 123 GLU B C 1
ATOM 2065 O O . GLU B 1 123 ? -4.469 9.781 -11.281 1 85.5 123 GLU B O 1
ATOM 2070 N N . CYS B 1 124 ? -2.57 10.648 -12.312 1 92.19 124 CYS B N 1
ATOM 2071 C CA . CYS B 1 124 ? -2.33 11.594 -11.227 1 92.19 124 CYS B CA 1
ATOM 2072 C C . CYS B 1 124 ? -3.004 12.93 -11.516 1 92.19 124 CYS B C 1
ATOM 2074 O O . CYS B 1 124 ? -2.996 13.828 -10.664 1 92.19 124 CYS B O 1
ATOM 2076 N N . LYS B 1 125 ? -3.613 13.047 -12.594 1 89.56 125 LYS B N 1
ATOM 2077 C CA . LYS B 1 125 ? -4.156 14.328 -13.039 1 89.56 125 LYS B CA 1
ATOM 2078 C C . LYS B 1 125 ? -5.16 14.883 -12.039 1 89.56 125 LYS B C 1
ATOM 2080 O O . LYS B 1 125 ? -5.176 16.078 -11.766 1 89.56 125 LYS B O 1
ATOM 2085 N N . ASN B 1 126 ? -5.969 13.984 -11.469 1 88.25 126 ASN B N 1
ATOM 2086 C CA . ASN B 1 126 ? -7.031 14.438 -10.578 1 88.25 126 ASN B CA 1
ATOM 2087 C C . ASN B 1 126 ? -6.664 14.227 -9.117 1 88.25 126 ASN B C 1
ATOM 2089 O O . ASN B 1 126 ? -7.492 14.438 -8.227 1 88.25 126 ASN B O 1
ATOM 2093 N N . VAL B 1 127 ? -5.488 13.75 -8.914 1 93.31 127 VAL B N 1
ATOM 2094 C CA . VAL B 1 127 ? -5.016 13.57 -7.547 1 93.31 127 VAL B CA 1
ATOM 2095 C C . VAL B 1 127 ? -4.449 14.883 -7.02 1 93.31 127 VAL B C 1
ATOM 2097 O O . VAL B 1 127 ? -3.639 15.531 -7.688 1 93.31 127 VAL B O 1
ATOM 2100 N N . PRO B 1 128 ? -4.906 15.297 -5.812 1 95 128 PRO B N 1
ATOM 2101 C CA . PRO B 1 128 ? -4.395 16.562 -5.273 1 95 128 PRO B CA 1
ATOM 2102 C C . PRO B 1 128 ? -2.873 16.578 -5.145 1 95 128 PRO B C 1
ATOM 2104 O O . PRO B 1 128 ? -2.277 15.586 -4.715 1 95 128 PRO B O 1
ATOM 2107 N N . TYR B 1 129 ? -2.229 17.703 -5.574 1 96.06 129 TYR B N 1
ATOM 2108 C CA . TYR B 1 129 ? -0.805 17.953 -5.363 1 96.06 129 TYR B CA 1
ATOM 2109 C C . TYR B 1 129 ? -0.571 18.766 -4.098 1 96.06 129 TYR B C 1
ATOM 2111 O O . TYR B 1 129 ? -1.188 19.812 -3.902 1 96.06 129 TYR B O 1
ATOM 2119 N N . LEU B 1 130 ? 0.322 18.281 -3.223 1 97.69 130 LEU B N 1
ATOM 2120 C CA . LEU B 1 130 ? 0.343 18.766 -1.846 1 97.69 130 LEU B CA 1
ATOM 2121 C C . LEU B 1 130 ? 1.562 19.656 -1.6 1 97.69 130 LEU B C 1
ATOM 2123 O O . LEU B 1 130 ? 2.127 19.641 -0.503 1 97.69 130 LEU B O 1
ATOM 2127 N N . TYR B 1 131 ? 1.951 20.359 -2.549 1 95.56 131 TYR B N 1
ATOM 2128 C CA . TYR B 1 131 ? 3.084 21.266 -2.445 1 95.56 131 TYR B CA 1
ATOM 2129 C C . TYR B 1 131 ? 2.693 22.672 -2.879 1 95.56 131 TYR B C 1
ATOM 2131 O O . TYR B 1 131 ? 1.685 22.859 -3.564 1 95.56 131 TYR B O 1
ATOM 2139 N N . PRO B 1 132 ? 3.463 23.625 -2.453 1 94.19 132 PRO B N 1
ATOM 2140 C CA . PRO B 1 132 ? 3.123 25.016 -2.773 1 94.19 132 PRO B CA 1
ATOM 2141 C C . PRO B 1 132 ? 3.301 25.344 -4.254 1 94.19 132 PRO B C 1
ATOM 2143 O O . PRO B 1 132 ? 2.697 26.297 -4.762 1 94.19 132 PRO B O 1
ATOM 2146 N N . THR B 1 133 ? 4.117 24.594 -4.941 1 92.12 133 THR B N 1
ATOM 2147 C CA . THR B 1 133 ? 4.363 24.812 -6.363 1 92.12 133 THR B CA 1
ATOM 2148 C C . THR B 1 133 ? 3.619 23.781 -7.203 1 92.12 133 THR B C 1
ATOM 2150 O O . THR B 1 133 ? 3.408 22.641 -6.762 1 92.12 133 THR B O 1
ATOM 2153 N N . PRO B 1 134 ? 3.23 24.25 -8.406 1 88.94 134 PRO B N 1
ATOM 2154 C CA . PRO B 1 134 ? 2.588 23.266 -9.273 1 88.94 134 PRO B CA 1
ATOM 2155 C C . PRO B 1 134 ? 3.516 22.109 -9.641 1 88.94 134 PRO B C 1
ATOM 2157 O O . PRO B 1 134 ? 4.734 22.219 -9.5 1 88.94 134 PRO B O 1
ATOM 2160 N N . ARG B 1 135 ? 2.801 21.016 -10.125 1 89.69 135 ARG B N 1
ATOM 2161 C CA . ARG B 1 135 ? 3.584 19.906 -10.664 1 89.69 135 ARG B CA 1
ATOM 2162 C C . ARG B 1 135 ? 4.453 20.359 -11.828 1 89.69 135 ARG B C 1
ATOM 2164 O O . ARG B 1 135 ? 4.004 21.141 -12.68 1 89.69 135 ARG B O 1
ATOM 2171 N N . ASP B 1 136 ? 5.711 19.969 -11.766 1 86.69 136 ASP B N 1
ATOM 2172 C CA . ASP B 1 136 ? 6.605 20.297 -12.875 1 86.69 136 ASP B CA 1
ATOM 2173 C C . ASP B 1 136 ? 6.516 19.234 -13.977 1 86.69 136 ASP B C 1
ATOM 2175 O O . ASP B 1 136 ? 7.395 18.391 -14.102 1 86.69 136 ASP B O 1
ATOM 2179 N N . CYS B 1 137 ? 5.426 19.203 -14.688 1 89.94 137 CYS B N 1
ATOM 2180 C CA . CYS B 1 137 ? 5.195 18.219 -15.742 1 89.94 137 CYS B CA 1
ATOM 2181 C C . CYS B 1 137 ? 5.371 18.844 -17.125 1 89.94 137 CYS B C 1
ATOM 2183 O O . CYS B 1 137 ? 4.883 19.938 -17.375 1 89.94 137 CYS B O 1
ATOM 2185 N N . PRO B 1 138 ? 6.172 18.156 -17.891 1 83.62 138 PRO B N 1
ATOM 2186 C CA . PRO B 1 138 ? 6.289 18.656 -19.266 1 83.62 138 PRO B CA 1
ATOM 2187 C C . PRO B 1 138 ? 4.945 18.703 -20 1 83.62 138 PRO B C 1
ATOM 2189 O O . PRO B 1 138 ? 4.047 17.906 -19.688 1 83.62 138 PRO B O 1
ATOM 2192 N N . PRO B 1 139 ? 4.895 19.766 -20.859 1 76.81 139 PRO B N 1
ATOM 2193 C CA . PRO B 1 139 ? 3.67 19.781 -21.672 1 76.81 139 PRO B CA 1
ATOM 2194 C C . PRO B 1 139 ? 3.465 18.484 -22.453 1 76.81 139 PRO B C 1
ATOM 2196 O O . PRO B 1 139 ? 4.438 17.844 -22.844 1 76.81 139 PRO B O 1
ATOM 2199 N N . LYS B 1 140 ? 2.318 18.031 -22.391 1 67.38 140 LYS B N 1
ATOM 2200 C CA . LYS B 1 140 ? 2.01 16.844 -23.203 1 67.38 140 LYS B CA 1
ATOM 2201 C C . LYS B 1 140 ? 2.434 17.047 -24.656 1 67.38 140 LYS B C 1
ATOM 2203 O O . LYS B 1 140 ? 2.191 18.094 -25.234 1 67.38 140 LYS B O 1
ATOM 2208 N N . ALA B 1 141 ? 3.283 16.203 -25.141 1 53.09 141 ALA B N 1
ATOM 2209 C CA . ALA B 1 141 ? 3.621 16.281 -26.562 1 53.09 141 ALA B CA 1
ATOM 2210 C C . ALA B 1 141 ? 2.391 16.047 -27.438 1 53.09 141 ALA B C 1
ATOM 2212 O O . ALA B 1 141 ? 1.478 15.305 -27.047 1 53.09 141 ALA B O 1
#

Radius of gyration: 36.51 Å; Cα contacts (8 Å, |Δi|>4): 423; chains: 2; bounding box: 92×120×114 Å